Protein AF-A0AAI9ECZ7-F1 (afdb_monomer_lite)

Sequence (362 aa):
MRASHALGVLILTSAASAAQPQKLTEIFDVDMRPYPANGGSCNRPRDPNDANSPVLFDADVDWRNQDKILNKIWNQMNLMVFRTTQSITPDGYNDNFDQRKLMKSFWGISPDADAGNGDDHQPKQGINLEKLNEVRKRYQSALNIMWTPRQDEKFKLFCGSSHMEFQWGDEYAFDYDGNAMARGTPADPDPWTIREWEEAHGRDWDDHWYFYTSTGDGPGESGYLLLRKDDWPAIPQIIHGQLYHFPFPWDPATEQPSLCAGNNQAAAVLMTDEDLPDNAPGAGAILLDWHVILCTPQAFSPAQGREEIPDEAQPVGTHLDTLEVLALTFLHEMFHLQNYDDSADQRPFRPLKGDDDGKPVP

Structure (mmCIF, N/CA/C/O backbone):
data_AF-A0AAI9ECZ7-F1
#
_entry.id   AF-A0AAI9ECZ7-F1
#
loop_
_atom_site.group_PDB
_atom_site.id
_atom_site.type_symbol
_atom_site.label_atom_id
_atom_site.label_alt_id
_atom_site.label_comp_id
_atom_site.label_asym_id
_atom_site.label_entity_id
_atom_site.label_seq_id
_atom_site.pdbx_PDB_ins_code
_atom_site.Cartn_x
_atom_site.Cartn_y
_atom_site.Cartn_z
_atom_site.occupancy
_atom_site.B_iso_or_equiv
_atom_site.auth_seq_id
_atom_site.auth_comp_id
_atom_site.auth_asym_id
_atom_site.auth_atom_id
_atom_site.pdbx_PDB_model_num
ATOM 1 N N . MET A 1 1 ? 15.206 33.213 64.319 1.00 32.12 1 MET A N 1
ATOM 2 C CA . MET A 1 1 ? 16.118 32.467 63.428 1.00 32.12 1 MET A CA 1
ATOM 3 C C . MET A 1 1 ? 15.471 31.140 63.074 1.00 32.12 1 MET A C 1
ATOM 5 O O . MET A 1 1 ? 15.198 30.395 63.999 1.00 32.12 1 MET A O 1
ATOM 9 N N . ARG A 1 2 ? 15.315 30.890 61.762 1.00 29.72 2 ARG A N 1
ATOM 10 C CA . ARG A 1 2 ? 15.086 29.597 61.079 1.00 29.72 2 ARG A CA 1
ATOM 11 C C . ARG A 1 2 ? 13.773 28.859 61.373 1.00 29.72 2 ARG A C 1
ATOM 13 O O . ARG A 1 2 ? 13.378 28.737 62.516 1.00 29.72 2 ARG A O 1
ATOM 20 N N . ALA A 1 3 ? 13.110 28.218 60.425 1.00 26.59 3 ALA A N 1
ATOM 21 C CA . ALA A 1 3 ? 12.957 28.363 58.979 1.00 26.59 3 ALA A CA 1
ATOM 22 C C . ALA A 1 3 ? 11.820 27.392 58.621 1.00 26.59 3 ALA A C 1
ATOM 24 O O . ALA A 1 3 ? 11.756 26.280 59.144 1.00 26.59 3 ALA A O 1
ATOM 25 N N . SER A 1 4 ? 10.945 27.865 57.747 1.00 31.98 4 SER A N 1
ATOM 26 C CA . SER A 1 4 ? 9.898 27.184 56.994 1.00 31.98 4 SER A CA 1
ATOM 27 C C . SER A 1 4 ? 10.170 25.718 56.651 1.00 31.98 4 SER A C 1
ATOM 29 O O . SER A 1 4 ? 11.252 25.413 56.168 1.00 31.98 4 SER A O 1
ATOM 31 N N . HIS A 1 5 ? 9.151 24.863 56.761 1.00 29.09 5 HIS A N 1
ATOM 32 C CA . HIS A 1 5 ? 8.938 23.738 55.842 1.00 29.09 5 HIS A CA 1
ATOM 33 C C . HIS A 1 5 ? 7.454 23.727 55.457 1.00 29.09 5 HIS A C 1
ATOM 35 O O . HIS A 1 5 ? 6.606 23.190 56.164 1.00 29.09 5 HIS A O 1
ATOM 41 N N . ALA A 1 6 ? 7.153 24.407 54.351 1.00 32.88 6 ALA A N 1
ATOM 42 C CA . ALA A 1 6 ? 5.907 24.242 53.624 1.00 32.88 6 ALA A CA 1
ATOM 43 C C . ALA A 1 6 ? 6.002 22.910 52.871 1.00 32.88 6 ALA A C 1
ATOM 45 O O . ALA A 1 6 ? 6.889 22.732 52.036 1.00 32.88 6 ALA A O 1
ATOM 46 N N . LEU A 1 7 ? 5.114 21.973 53.195 1.00 31.64 7 LEU A N 1
ATOM 47 C CA . LEU A 1 7 ? 4.919 20.761 52.412 1.00 31.64 7 LEU A CA 1
ATOM 48 C C . LEU A 1 7 ? 4.183 21.175 51.130 1.00 31.64 7 LEU A C 1
ATOM 50 O O . LEU A 1 7 ? 2.963 21.325 51.112 1.00 31.64 7 LEU A O 1
ATOM 54 N N . GLY A 1 8 ? 4.948 21.455 50.078 1.00 27.94 8 GLY A N 1
ATOM 55 C CA . GLY A 1 8 ? 4.414 21.598 48.733 1.00 27.94 8 GLY A CA 1
ATOM 56 C C . GLY A 1 8 ? 3.934 20.235 48.256 1.00 27.94 8 GLY A C 1
ATOM 57 O O . GLY A 1 8 ? 4.741 19.340 48.016 1.00 27.94 8 GLY A O 1
ATOM 58 N N . VAL A 1 9 ? 2.618 20.074 48.139 1.00 31.61 9 VAL A N 1
ATOM 59 C CA . VAL A 1 9 ? 2.018 18.981 47.376 1.00 31.61 9 VAL A CA 1
ATOM 60 C C . VAL A 1 9 ? 2.359 19.247 45.913 1.00 31.61 9 VAL A C 1
ATOM 62 O O . VAL A 1 9 ? 1.724 20.061 45.247 1.00 31.61 9 VAL A O 1
ATOM 65 N N . LEU A 1 10 ? 3.423 18.604 45.437 1.00 27.91 10 LEU A N 1
ATOM 66 C CA . LEU A 1 10 ? 3.743 18.531 44.022 1.00 27.91 10 LEU A CA 1
ATOM 67 C C . LEU A 1 10 ? 2.717 17.579 43.395 1.00 27.91 10 LEU A C 1
ATOM 69 O O . LEU A 1 10 ? 2.898 16.363 43.396 1.00 27.91 10 LEU A O 1
ATOM 73 N N . ILE A 1 11 ? 1.601 18.129 42.916 1.00 32.50 11 ILE A N 1
ATOM 74 C CA . ILE A 1 11 ? 0.725 17.409 41.994 1.00 32.50 11 ILE A CA 1
ATOM 75 C C . ILE A 1 11 ? 1.510 17.314 40.687 1.00 32.50 11 ILE A C 1
ATOM 77 O O . ILE A 1 11 ? 1.488 18.221 39.859 1.00 32.50 11 ILE A O 1
ATOM 81 N N . LEU A 1 12 ? 2.263 16.227 40.530 1.00 30.19 12 LEU A N 1
ATOM 82 C CA . LEU A 1 12 ? 2.721 15.770 39.228 1.00 30.19 12 LEU A CA 1
ATOM 83 C C . LEU A 1 12 ? 1.473 15.325 38.466 1.00 30.19 12 LEU A C 1
ATOM 85 O O . LEU A 1 12 ? 1.093 14.159 38.487 1.00 30.19 12 LEU A O 1
ATOM 89 N N . THR A 1 13 ? 0.808 16.269 37.805 1.00 32.75 13 THR A N 1
ATOM 90 C CA . THR A 1 13 ? -0.037 15.941 36.663 1.00 32.75 13 THR A CA 1
ATOM 91 C C . THR A 1 13 ? 0.894 15.471 35.553 1.00 32.75 13 THR A C 1
ATOM 93 O O . THR A 1 13 ? 1.255 16.238 34.664 1.00 32.75 13 THR A O 1
ATOM 96 N N . SER A 1 14 ? 1.308 14.206 35.595 1.00 33.62 14 SER A N 1
ATOM 97 C CA . SER A 1 14 ? 1.701 13.499 34.384 1.00 33.62 14 SER A CA 1
ATOM 98 C C . SER A 1 14 ? 0.419 13.255 33.593 1.00 33.62 14 SER A C 1
ATOM 100 O O . SER A 1 14 ? -0.111 12.146 33.555 1.00 33.62 14 SER A O 1
ATOM 102 N N . ALA A 1 15 ? -0.122 14.321 32.999 1.00 35.50 15 ALA A N 1
ATOM 103 C CA . ALA A 1 15 ? -0.898 14.150 31.794 1.00 35.50 15 ALA A CA 1
ATOM 104 C C . ALA A 1 15 ? 0.102 13.561 30.803 1.00 35.50 15 ALA A C 1
ATOM 106 O O . ALA A 1 15 ? 0.954 14.273 30.275 1.00 35.50 15 ALA A O 1
ATOM 107 N N . ALA A 1 16 ? 0.067 12.242 30.630 1.00 37.03 16 ALA A N 1
ATOM 108 C CA . ALA A 1 16 ? 0.538 11.660 29.395 1.00 37.03 16 ALA A CA 1
ATOM 109 C C . ALA A 1 16 ? -0.283 12.374 28.322 1.00 37.03 16 ALA A C 1
ATOM 111 O O . ALA A 1 16 ? -1.475 12.104 28.173 1.00 37.03 16 ALA A O 1
ATOM 112 N N . SER A 1 17 ? 0.291 13.395 27.682 1.00 46.50 17 SER A N 1
ATOM 113 C CA . SER A 1 17 ? -0.330 13.960 26.500 1.00 46.50 17 SER A CA 1
ATOM 114 C C . SER A 1 17 ? -0.384 12.794 25.532 1.00 46.50 17 SER A C 1
ATOM 116 O O . SER A 1 17 ? 0.667 12.326 25.093 1.00 46.50 17 SER A O 1
ATOM 118 N N . ALA A 1 18 ? -1.580 12.261 25.287 1.00 55.81 18 ALA A N 1
ATOM 119 C CA . ALA A 1 18 ? -1.766 11.317 24.203 1.00 55.81 18 ALA A CA 1
ATOM 120 C C . ALA A 1 18 ? -1.113 11.960 22.974 1.00 55.81 18 ALA A C 1
ATOM 122 O O . ALA A 1 18 ? -1.407 13.124 22.672 1.00 55.81 18 ALA A O 1
ATOM 123 N N . ALA A 1 19 ? -0.136 11.272 22.377 1.00 66.69 19 ALA A N 1
ATOM 124 C CA . ALA A 1 19 ? 0.519 11.781 21.184 1.00 66.69 19 ALA A CA 1
ATOM 125 C C . ALA A 1 19 ? -0.575 12.105 20.155 1.00 66.69 19 ALA A C 1
ATOM 127 O O . ALA A 1 19 ? -1.603 11.436 20.096 1.00 66.69 19 ALA A O 1
ATOM 128 N N . GLN A 1 20 ? -0.434 13.211 19.437 1.00 79.56 20 GLN A N 1
ATOM 129 C CA . GLN A 1 20 ? -1.427 13.591 18.435 1.00 79.56 20 GLN A CA 1
ATOM 130 C C . GLN A 1 20 ? -1.113 12.863 17.124 1.00 79.56 20 GLN A C 1
ATOM 132 O O . GLN A 1 20 ? 0.065 12.575 16.876 1.00 79.56 20 GLN A O 1
ATOM 137 N N . PRO A 1 21 ? -2.121 12.582 16.276 1.00 84.12 21 PRO A N 1
ATOM 138 C CA . PRO A 1 21 ? -1.842 12.124 14.922 1.00 84.12 21 PRO A CA 1
ATOM 139 C C . PRO A 1 21 ? -0.932 13.107 14.204 1.00 84.12 21 PRO A C 1
ATOM 141 O O . PRO A 1 21 ? -1.027 14.322 14.387 1.00 84.12 21 PRO A O 1
ATOM 144 N N . GLN A 1 22 ? -0.030 12.542 13.420 1.00 88.12 22 GLN A N 1
ATOM 145 C CA . GLN A 1 22 ? 0.903 13.281 12.593 1.00 88.12 22 GLN A CA 1
ATOM 146 C C . GLN A 1 22 ? 0.271 13.552 11.222 1.00 88.12 22 GLN A C 1
ATOM 148 O O . GLN A 1 22 ? -0.736 12.937 10.842 1.00 88.12 22 GLN A O 1
ATOM 153 N N . LYS A 1 23 ? 0.847 14.482 10.462 1.00 88.44 23 LYS A N 1
ATOM 154 C CA . LYS A 1 23 ? 0.510 14.660 9.046 1.00 88.44 23 LYS A CA 1
ATOM 155 C C . LYS A 1 23 ? 0.820 13.375 8.278 1.00 88.44 23 LYS A C 1
ATOM 157 O O . LYS A 1 23 ? 1.741 12.639 8.624 1.00 88.44 23 LYS A O 1
ATOM 162 N N . LEU A 1 24 ? 0.104 13.135 7.181 1.00 87.31 24 LEU A N 1
ATOM 163 C CA . LEU A 1 24 ? 0.349 11.958 6.343 1.00 87.31 24 LEU A CA 1
ATOM 164 C C . LEU A 1 24 ? 1.806 11.909 5.850 1.00 87.31 24 LEU A C 1
ATOM 166 O O . LEU A 1 24 ? 2.419 10.855 5.912 1.00 87.31 24 LEU A O 1
ATOM 170 N N . THR A 1 25 ? 2.390 13.055 5.482 1.00 87.75 25 THR A N 1
ATOM 171 C CA . THR A 1 25 ? 3.798 13.188 5.056 1.00 87.75 25 THR A CA 1
ATOM 172 C C . THR A 1 25 ? 4.829 12.981 6.170 1.00 87.75 25 THR A C 1
ATOM 174 O O . THR A 1 25 ? 6.019 12.830 5.896 1.00 87.75 25 THR A O 1
ATOM 177 N N . GLU A 1 26 ? 4.423 12.990 7.440 1.00 87.38 26 GLU A N 1
ATOM 178 C CA . GLU A 1 26 ? 5.305 12.692 8.577 1.00 87.38 26 GLU A CA 1
ATOM 179 C C . GLU A 1 26 ? 5.397 11.178 8.838 1.00 87.38 26 GLU A C 1
ATOM 181 O O . GLU A 1 26 ? 6.378 10.723 9.425 1.00 87.38 26 GLU A O 1
ATOM 186 N N . ILE A 1 27 ? 4.410 10.407 8.365 1.00 87.06 27 ILE A N 1
ATOM 187 C CA . ILE A 1 27 ? 4.315 8.947 8.534 1.00 87.06 27 ILE A CA 1
ATOM 188 C C . ILE A 1 27 ? 4.667 8.199 7.246 1.00 87.06 27 ILE A C 1
ATOM 190 O O . ILE A 1 27 ? 5.395 7.206 7.283 1.00 87.06 27 ILE A O 1
ATOM 194 N N . PHE A 1 28 ? 4.153 8.686 6.120 1.00 86.50 28 PHE A N 1
ATOM 195 C CA . PHE A 1 28 ? 4.327 8.118 4.793 1.00 86.50 28 PHE A CA 1
ATOM 196 C C . PHE A 1 28 ? 5.194 9.021 3.929 1.00 86.50 28 PHE A C 1
ATOM 198 O O . PHE A 1 28 ? 5.175 10.248 4.057 1.00 86.50 28 PHE A O 1
ATOM 205 N N . ASP A 1 29 ? 5.907 8.397 3.008 1.00 83.69 29 ASP A N 1
ATOM 206 C CA . ASP A 1 29 ? 6.409 9.066 1.824 1.00 83.69 29 ASP A CA 1
ATOM 207 C C . ASP A 1 29 ? 5.321 9.008 0.745 1.00 83.69 29 ASP A C 1
ATOM 209 O O . ASP A 1 29 ? 5.015 7.948 0.196 1.00 83.69 29 ASP A O 1
ATOM 213 N N . VAL A 1 30 ? 4.634 10.132 0.556 1.00 85.75 30 VAL A N 1
ATOM 214 C CA . VAL A 1 30 ? 3.441 10.230 -0.291 1.00 85.75 30 VAL A CA 1
ATOM 215 C C . VAL A 1 30 ? 3.868 10.663 -1.685 1.00 85.75 30 VAL A C 1
ATOM 217 O O . VAL A 1 30 ? 4.515 11.699 -1.825 1.00 85.75 30 VAL A O 1
ATOM 220 N N . ASP A 1 31 ? 3.454 9.934 -2.722 1.00 80.94 31 ASP A N 1
ATOM 221 C CA . ASP A 1 31 ? 3.797 10.306 -4.095 1.00 80.94 31 ASP A CA 1
ATOM 222 C C . ASP A 1 31 ? 3.107 11.614 -4.506 1.00 80.94 31 ASP A C 1
ATOM 224 O O . ASP A 1 31 ? 1.905 11.658 -4.783 1.00 80.94 31 ASP A O 1
ATOM 228 N N . MET A 1 32 ? 3.889 12.692 -4.553 1.00 79.19 32 MET A N 1
ATOM 229 C CA . MET A 1 32 ? 3.440 14.034 -4.930 1.00 79.19 32 MET A CA 1
ATOM 230 C C . MET A 1 32 ? 3.830 14.438 -6.346 1.00 79.19 32 MET A C 1
ATOM 232 O O . MET A 1 32 ? 3.550 15.573 -6.753 1.00 79.19 32 MET A O 1
ATOM 236 N N . ARG A 1 33 ? 4.481 13.546 -7.100 1.00 73.50 33 ARG A N 1
ATOM 237 C CA . ARG A 1 33 ? 5.061 13.893 -8.400 1.00 73.50 33 ARG A CA 1
ATOM 238 C C . ARG A 1 33 ? 3.981 14.396 -9.362 1.00 73.50 33 ARG A C 1
ATOM 240 O O . ARG A 1 33 ? 2.824 13.975 -9.259 1.00 73.50 33 ARG A O 1
ATOM 247 N N . PRO A 1 34 ? 4.303 15.328 -10.277 1.00 63.19 34 PRO A N 1
ATOM 248 C CA . PRO A 1 34 ? 3.329 15.848 -11.227 1.00 63.19 34 PRO A CA 1
ATOM 249 C C . PRO A 1 34 ? 2.708 14.703 -12.016 1.00 63.19 34 PRO A C 1
ATOM 251 O O . PRO A 1 34 ? 3.433 13.849 -12.507 1.00 63.19 34 PRO A O 1
ATOM 254 N N . TYR A 1 35 ? 1.385 14.701 -12.150 1.00 58.62 35 TYR A N 1
ATOM 255 C CA . TYR A 1 35 ? 0.657 13.724 -12.955 1.00 58.62 35 TYR A CA 1
ATOM 256 C C . TYR A 1 35 ? 1.090 13.847 -14.428 1.00 58.62 35 TYR A C 1
ATOM 258 O O . TYR A 1 35 ? 0.706 14.833 -15.068 1.00 58.62 35 TYR A O 1
ATOM 266 N N . PRO A 1 36 ? 1.834 12.894 -15.031 1.00 50.19 36 PRO A N 1
ATOM 267 C CA . PRO A 1 36 ? 1.665 12.689 -16.457 1.00 50.19 36 PRO A CA 1
ATOM 268 C C . PRO A 1 36 ? 0.302 12.007 -16.637 1.00 50.19 36 PRO A C 1
ATOM 270 O O . PRO A 1 36 ? -0.240 11.432 -15.694 1.00 50.19 36 PRO A O 1
ATOM 273 N N . ALA A 1 37 ? -0.260 12.037 -17.843 1.00 42.59 37 ALA A N 1
ATOM 274 C CA . ALA A 1 37 ? -1.596 11.516 -18.159 1.00 42.59 37 ALA A CA 1
ATOM 275 C C . ALA A 1 37 ? -1.885 10.052 -17.717 1.00 42.59 37 ALA A C 1
ATOM 277 O O . ALA A 1 37 ? -3.024 9.612 -17.823 1.00 42.59 37 ALA A O 1
ATOM 278 N N . ASN A 1 38 ? -0.888 9.334 -17.180 1.00 44.88 38 ASN A N 1
ATOM 279 C CA . ASN A 1 38 ? -0.862 7.901 -16.907 1.00 44.88 38 ASN A CA 1
ATOM 280 C C . ASN A 1 38 ? -0.425 7.508 -15.464 1.00 44.88 38 ASN A C 1
ATOM 282 O O . ASN A 1 38 ? 0.110 6.426 -15.260 1.00 44.88 38 ASN A O 1
ATOM 286 N N . GLY A 1 39 ? -0.732 8.330 -14.445 1.00 56.19 39 GLY A N 1
ATOM 287 C CA . GLY A 1 39 ? -1.079 7.832 -13.091 1.00 56.19 39 GLY A CA 1
ATOM 288 C C . GLY A 1 39 ? 0.035 7.613 -12.050 1.00 56.19 39 GLY A C 1
ATOM 289 O O . GLY A 1 39 ? 1.205 7.498 -12.394 1.00 56.19 39 GLY A O 1
ATOM 290 N N . GLY A 1 40 ? -0.362 7.523 -10.766 1.00 65.06 40 GLY A N 1
ATOM 291 C CA . GLY A 1 40 ? 0.476 7.165 -9.599 1.00 65.06 40 GLY A CA 1
ATOM 292 C C . GLY A 1 40 ? 0.438 8.186 -8.451 1.00 65.06 40 GLY A C 1
ATOM 293 O O . GLY A 1 40 ? 0.437 7.821 -7.279 1.00 65.06 40 GLY A O 1
ATOM 294 N N . SER A 1 41 ? 0.301 9.467 -8.796 1.00 77.75 41 SER A N 1
ATOM 295 C CA . SER A 1 41 ? 0.424 10.586 -7.855 1.00 77.75 41 SER A CA 1
ATOM 296 C C . SER A 1 41 ? -0.829 10.849 -7.020 1.00 77.75 41 SER A C 1
ATOM 298 O O . SER A 1 41 ? -1.948 10.916 -7.539 1.00 77.75 41 SER A O 1
ATOM 300 N N . CYS A 1 42 ? -0.640 11.098 -5.727 1.00 82.31 42 CYS A N 1
ATOM 301 C CA . CYS A 1 42 ? -1.670 11.575 -4.809 1.00 82.31 42 CYS A CA 1
ATOM 302 C C . CYS A 1 42 ? -1.911 13.092 -4.904 1.00 82.31 42 CYS A C 1
ATOM 304 O O . CYS A 1 42 ? -2.879 13.598 -4.340 1.00 82.31 42 CYS A O 1
ATOM 306 N N . ASN A 1 43 ? -1.110 13.821 -5.684 1.00 79.56 43 ASN A N 1
ATOM 307 C CA . ASN A 1 43 ? -1.341 15.237 -5.984 1.00 79.56 43 ASN A CA 1
ATOM 308 C C . ASN A 1 43 ? -2.210 15.461 -7.239 1.00 79.56 43 ASN A C 1
ATOM 310 O O . ASN A 1 43 ? -2.387 16.586 -7.706 1.00 79.56 43 ASN A O 1
ATOM 314 N N . ARG A 1 44 ? -2.746 14.396 -7.844 1.00 75.44 44 ARG A N 1
ATOM 315 C CA . ARG A 1 44 ? -3.591 14.508 -9.042 1.00 75.44 44 ARG A CA 1
ATOM 316 C C . ARG A 1 44 ? -5.012 14.997 -8.707 1.00 75.44 44 ARG A C 1
ATOM 318 O O . ARG A 1 44 ? -5.478 14.770 -7.585 1.00 75.44 44 ARG A O 1
ATOM 325 N N . PRO A 1 45 ? -5.735 15.610 -9.666 1.00 71.81 45 PRO A N 1
ATOM 326 C CA . PRO A 1 45 ? -7.153 15.931 -9.508 1.00 71.81 45 PRO A CA 1
ATOM 327 C C . PRO A 1 45 ? -7.997 14.678 -9.241 1.00 71.81 45 PRO A C 1
ATOM 329 O O . PRO A 1 45 ? -7.740 13.613 -9.806 1.00 71.81 45 PRO A O 1
ATOM 332 N N . ARG A 1 46 ? -9.029 14.806 -8.401 1.00 69.12 46 ARG A N 1
ATOM 333 C CA . ARG A 1 46 ? -10.013 13.740 -8.153 1.00 69.12 46 ARG A CA 1
ATOM 334 C C . ARG A 1 46 ? -10.715 13.287 -9.438 1.00 69.12 46 ARG A C 1
ATOM 336 O O . ARG A 1 46 ? -10.801 12.084 -9.676 1.00 69.12 46 ARG A O 1
ATOM 343 N N . ASP A 1 47 ? -11.197 14.232 -10.242 1.00 68.19 47 ASP A N 1
ATOM 344 C CA . ASP A 1 47 ? -11.681 14.008 -11.603 1.00 68.19 47 ASP A CA 1
ATOM 345 C C . ASP A 1 47 ? -10.647 14.551 -12.602 1.00 68.19 47 ASP A C 1
ATOM 347 O O . ASP A 1 47 ? -10.459 15.767 -12.685 1.00 68.19 47 ASP A O 1
ATOM 351 N N . PRO A 1 48 ? -9.968 13.683 -13.372 1.00 64.44 48 PRO A N 1
ATOM 352 C CA . PRO A 1 48 ? -8.980 14.119 -14.353 1.00 64.44 48 PRO A CA 1
ATOM 353 C C . PRO A 1 48 ? -9.589 14.902 -15.530 1.00 64.44 48 PRO A C 1
ATOM 355 O O . PRO A 1 48 ? -8.847 15.548 -16.266 1.00 64.44 48 PRO A O 1
ATOM 358 N N . ASN A 1 49 ? -10.914 14.864 -15.724 1.00 65.75 49 ASN A N 1
ATOM 359 C CA . ASN A 1 49 ? -11.600 15.579 -16.804 1.00 65.75 49 ASN A CA 1
ATOM 360 C C . ASN A 1 49 ? -12.125 16.965 -16.389 1.00 65.75 49 ASN A C 1
ATOM 362 O O . ASN A 1 49 ? -12.588 17.715 -17.251 1.00 65.75 49 ASN A O 1
ATOM 366 N N . ASP A 1 50 ? -12.055 17.323 -15.104 1.00 64.44 50 ASP A N 1
ATOM 367 C CA . ASP A 1 50 ? -12.470 18.631 -14.592 1.00 64.44 50 ASP A CA 1
ATOM 368 C C . ASP A 1 50 ? -11.254 19.433 -14.117 1.00 64.44 50 ASP A C 1
ATOM 370 O O . ASP A 1 50 ? -10.617 19.122 -13.112 1.00 64.44 50 ASP A O 1
ATOM 374 N N . ALA A 1 51 ? -10.960 20.524 -14.827 1.00 69.94 51 ALA A N 1
ATOM 375 C CA . ALA A 1 51 ? -9.849 21.420 -14.516 1.00 69.94 51 ALA A CA 1
ATOM 376 C C . ALA A 1 51 ? -9.974 22.119 -13.148 1.00 69.94 51 ALA A C 1
ATOM 378 O O . ALA A 1 51 ? -8.979 22.632 -12.640 1.00 69.94 51 ALA A O 1
ATOM 379 N N . ASN A 1 52 ? -11.172 22.157 -12.556 1.00 73.81 52 ASN A N 1
ATOM 380 C CA . ASN A 1 52 ? -11.403 22.704 -11.219 1.00 73.81 52 ASN A CA 1
ATOM 381 C C . ASN A 1 52 ? -11.507 21.618 -10.143 1.00 73.81 52 ASN A C 1
ATOM 383 O O . ASN A 1 52 ? -11.723 21.947 -8.973 1.00 73.81 52 ASN A O 1
ATOM 387 N N . SER A 1 53 ? -11.370 20.339 -10.508 1.00 67.56 53 SER A N 1
ATOM 388 C CA . SER A 1 53 ? -11.441 19.259 -9.538 1.00 67.56 53 SER A CA 1
ATOM 389 C C . SER A 1 53 ? -10.337 19.429 -8.487 1.00 67.56 53 SER A C 1
ATOM 391 O O . SER A 1 53 ? -9.162 19.560 -8.845 1.00 67.56 53 SER A O 1
ATOM 393 N N . PRO A 1 54 ? -10.662 19.358 -7.183 1.00 72.12 54 PRO A N 1
ATOM 394 C CA . PRO A 1 54 ? -9.646 19.394 -6.143 1.00 72.12 54 PRO A CA 1
ATOM 395 C C . PRO A 1 54 ? -8.692 18.202 -6.283 1.00 72.12 54 PRO A C 1
ATOM 397 O O . PRO A 1 54 ? -9.095 17.110 -6.697 1.00 72.12 54 PRO A O 1
ATOM 400 N N . VAL A 1 55 ? -7.427 18.418 -5.920 1.00 78.88 55 VAL A N 1
ATOM 401 C CA . VAL A 1 55 ? -6.427 17.349 -5.785 1.00 78.88 55 VAL A CA 1
ATOM 402 C C . VAL A 1 55 ? -6.771 16.405 -4.633 1.00 78.88 55 VAL A C 1
ATOM 404 O O . VAL A 1 55 ? -7.521 16.776 -3.723 1.00 78.88 55 VAL A O 1
ATOM 407 N N . LEU A 1 56 ? -6.232 15.185 -4.663 1.00 80.75 56 LEU A N 1
ATOM 408 C CA . LEU A 1 56 ? -6.533 14.187 -3.633 1.00 80.75 56 LEU A CA 1
ATOM 409 C C . LEU A 1 56 ? -5.875 14.503 -2.281 1.00 80.75 56 LEU A C 1
ATOM 411 O O . LEU A 1 56 ? -6.477 14.218 -1.244 1.00 80.75 56 LEU A O 1
ATOM 415 N N . PHE A 1 57 ? -4.683 15.103 -2.283 1.00 86.25 57 PHE A N 1
ATOM 416 C CA . PHE A 1 57 ? -3.886 15.379 -1.087 1.00 86.25 57 PHE A CA 1
ATOM 417 C C . PHE A 1 57 ? -3.189 16.745 -1.147 1.00 86.25 57 PHE A C 1
ATOM 419 O O . PHE A 1 57 ? -2.869 17.242 -2.224 1.00 86.25 57 PHE A O 1
ATOM 426 N N . ASP A 1 58 ? -2.952 17.338 0.023 1.00 87.31 58 ASP A N 1
ATOM 427 C CA . ASP A 1 58 ? -2.174 18.565 0.208 1.00 87.31 58 ASP A CA 1
ATOM 428 C C . ASP A 1 58 ? -1.154 18.342 1.338 1.00 87.31 58 ASP A C 1
ATOM 430 O O . ASP A 1 58 ? -1.519 17.993 2.466 1.00 87.31 58 ASP A O 1
ATOM 434 N N . ALA A 1 59 ? 0.132 18.488 1.003 1.00 86.19 59 ALA A N 1
ATOM 435 C CA . ALA A 1 59 ? 1.253 18.194 1.895 1.00 86.19 59 ALA A CA 1
ATOM 436 C C . ALA A 1 59 ? 1.539 19.317 2.904 1.00 86.19 59 ALA A C 1
ATOM 438 O O . ALA A 1 59 ? 2.134 19.066 3.958 1.00 86.19 59 ALA A O 1
ATOM 439 N N . ASP A 1 60 ? 1.120 20.547 2.604 1.00 86.44 60 ASP A N 1
ATOM 440 C CA . ASP A 1 60 ? 1.466 21.721 3.406 1.00 86.44 60 ASP A CA 1
ATOM 441 C C . ASP A 1 60 ? 0.501 21.912 4.581 1.00 86.44 60 ASP A C 1
ATOM 443 O O . ASP A 1 60 ? 0.844 22.505 5.613 1.00 86.44 60 ASP A O 1
ATOM 447 N N . VAL A 1 61 ? -0.703 21.352 4.475 1.00 85.56 61 VAL A N 1
ATOM 448 C CA . VAL A 1 61 ? -1.742 21.485 5.495 1.00 85.56 61 VAL A CA 1
ATOM 449 C C . VAL A 1 61 ? -1.557 20.518 6.671 1.00 85.56 61 VAL A C 1
ATOM 451 O O . VAL A 1 61 ? -0.824 19.532 6.620 1.00 85.56 61 VAL A O 1
ATOM 454 N N . ASP A 1 62 ? -2.181 20.856 7.798 1.00 84.31 62 ASP A N 1
ATOM 455 C CA . ASP A 1 62 ? -2.221 20.013 8.997 1.00 84.31 62 ASP A CA 1
ATOM 456 C C . ASP A 1 62 ? -3.199 18.837 8.825 1.00 84.31 62 ASP A C 1
ATOM 458 O O . ASP A 1 62 ? -4.148 18.937 8.050 1.00 84.31 62 ASP A O 1
ATOM 462 N N . TRP A 1 63 ? -3.033 17.752 9.590 1.00 81.31 63 TRP A N 1
ATOM 463 C CA . TRP A 1 63 ? -3.923 16.578 9.550 1.00 81.31 63 TRP A CA 1
ATOM 464 C C . TRP A 1 63 ? -5.385 16.920 9.878 1.00 81.31 63 TRP A C 1
ATOM 466 O O . TRP A 1 63 ? -6.295 16.190 9.500 1.00 81.31 63 TRP A O 1
ATOM 476 N N . ARG A 1 64 ? -5.624 18.039 10.575 1.00 81.19 64 ARG A N 1
ATOM 477 C CA . ARG A 1 64 ? -6.967 18.561 10.878 1.00 81.19 64 ARG A CA 1
ATOM 478 C C . ARG A 1 64 ? -7.651 19.218 9.684 1.00 81.19 64 ARG A C 1
ATOM 480 O O . ARG A 1 64 ? -8.863 19.416 9.744 1.00 81.19 64 ARG A O 1
ATOM 487 N N . ASN A 1 65 ? -6.903 19.607 8.652 1.00 80.75 65 ASN A N 1
ATOM 488 C CA . ASN A 1 65 ? -7.490 20.144 7.434 1.00 80.75 65 ASN A CA 1
ATOM 489 C C . ASN A 1 65 ? -8.143 18.989 6.661 1.00 80.75 65 ASN A C 1
ATOM 491 O O . ASN A 1 65 ? -7.491 18.001 6.339 1.00 80.75 65 ASN A O 1
ATOM 495 N N . GLN A 1 66 ? -9.438 19.120 6.387 1.00 76.56 66 GLN A N 1
ATOM 496 C CA . GLN A 1 66 ? -10.247 18.093 5.727 1.00 76.56 66 GLN A CA 1
ATOM 497 C C . GLN A 1 66 ? -10.706 18.533 4.328 1.00 76.56 66 GLN A C 1
ATOM 499 O O . GLN A 1 66 ? -11.595 17.912 3.752 1.00 76.56 66 GLN A O 1
ATOM 504 N N . ASP A 1 67 ? -10.095 19.583 3.768 1.00 79.94 67 ASP A N 1
ATOM 505 C CA . ASP A 1 67 ? -10.465 20.145 2.464 1.00 79.94 67 ASP A CA 1
ATOM 506 C C . ASP A 1 67 ? -10.102 19.193 1.311 1.00 79.94 67 ASP A C 1
ATOM 508 O O . ASP A 1 67 ? -10.674 19.271 0.222 1.00 79.94 67 ASP A O 1
ATOM 512 N N . LYS A 1 68 ? -9.130 18.298 1.535 1.00 81.62 68 LYS A N 1
ATOM 513 C CA . LYS A 1 68 ? -8.702 17.264 0.583 1.00 81.62 68 LYS A CA 1
ATOM 514 C C . LYS A 1 68 ? -9.131 15.884 1.055 1.00 81.62 68 LYS A C 1
ATOM 516 O O . LYS A 1 68 ? -9.093 15.586 2.249 1.00 81.62 68 LYS A O 1
ATOM 521 N N . ILE A 1 69 ? -9.491 15.019 0.108 1.00 78.19 69 ILE A N 1
ATOM 522 C CA . ILE A 1 69 ? -10.091 13.715 0.416 1.00 78.19 69 ILE A CA 1
ATOM 523 C C . ILE A 1 69 ? -9.144 12.803 1.205 1.00 78.19 69 ILE A C 1
ATOM 525 O O . ILE A 1 69 ? -9.585 12.184 2.169 1.00 78.19 69 ILE A O 1
ATOM 529 N N . LEU A 1 70 ? -7.847 12.763 0.881 1.00 82.38 70 LEU A N 1
ATOM 530 C CA . LEU A 1 70 ? -6.890 11.929 1.613 1.00 82.38 70 LEU A CA 1
ATOM 531 C C . LEU A 1 70 ? -6.598 12.463 3.016 1.00 82.38 70 LEU A C 1
ATOM 533 O O . LEU A 1 70 ? -6.557 11.677 3.960 1.00 82.38 70 LEU A O 1
ATOM 537 N N . ASN A 1 71 ? -6.476 13.782 3.190 1.00 84.50 71 ASN A N 1
ATOM 538 C CA . ASN A 1 71 ? -6.344 14.382 4.522 1.00 84.50 71 ASN A CA 1
ATOM 539 C C . ASN A 1 71 ? -7.599 14.106 5.378 1.00 84.50 71 ASN A C 1
ATOM 541 O O . ASN A 1 71 ? -7.490 13.748 6.552 1.00 84.50 71 ASN A O 1
ATOM 545 N N . LYS A 1 72 ? -8.794 14.181 4.772 1.00 81.75 72 LYS A N 1
ATOM 546 C CA . LYS A 1 72 ? -10.072 13.852 5.419 1.00 81.75 72 LYS A CA 1
ATOM 547 C C . LYS A 1 72 ? -10.149 12.382 5.838 1.00 81.75 72 LYS A C 1
ATOM 549 O O . LYS A 1 72 ? -10.470 12.109 6.996 1.00 81.75 72 LYS A O 1
ATOM 554 N N . ILE 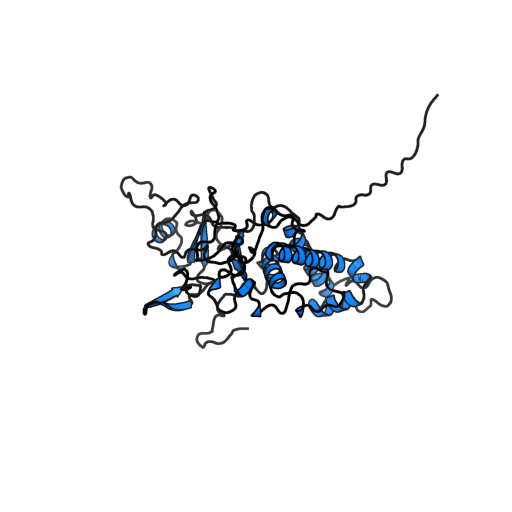A 1 73 ? -9.797 11.453 4.945 1.00 81.69 73 ILE A N 1
ATOM 555 C CA . ILE A 1 73 ? -9.733 10.013 5.242 1.00 81.69 73 ILE A CA 1
ATOM 556 C C . ILE A 1 73 ? -8.752 9.744 6.390 1.00 81.69 73 ILE A C 1
ATOM 558 O O . ILE A 1 73 ? -9.118 9.084 7.361 1.00 81.69 73 ILE A O 1
ATOM 562 N N . TRP A 1 74 ? -7.538 10.299 6.326 1.00 86.69 74 TRP A N 1
ATOM 563 C CA . TRP A 1 74 ? -6.518 10.127 7.363 1.00 86.69 74 TRP A CA 1
ATOM 564 C C . TRP A 1 74 ? -7.015 10.565 8.747 1.00 86.69 74 TRP A C 1
ATOM 566 O O . TRP A 1 74 ? -6.908 9.827 9.730 1.00 86.69 74 TRP A O 1
ATOM 576 N N . ASN A 1 75 ? -7.648 11.738 8.821 1.00 83.19 75 ASN A N 1
ATOM 577 C CA . ASN A 1 75 ? -8.245 12.236 10.055 1.00 83.19 75 ASN A CA 1
ATOM 578 C C . ASN A 1 75 ? -9.345 11.304 10.594 1.00 83.19 75 ASN A C 1
ATOM 580 O O . ASN A 1 75 ? -9.390 11.018 11.794 1.00 83.19 75 ASN A O 1
ATOM 584 N N . GLN A 1 76 ? -10.225 10.806 9.722 1.00 79.56 76 GLN A N 1
ATOM 585 C CA . GLN A 1 76 ? -11.281 9.875 10.121 1.00 79.56 76 GLN A CA 1
ATOM 586 C C . GLN A 1 76 ? -10.724 8.552 10.634 1.00 79.56 76 GLN A C 1
ATOM 588 O O . GLN A 1 76 ? -11.164 8.080 11.682 1.00 79.56 76 GLN A O 1
ATOM 593 N N . MET A 1 77 ? -9.735 7.983 9.944 1.00 84.50 77 MET A N 1
ATOM 594 C CA . MET A 1 77 ? -9.041 6.774 10.382 1.00 84.50 77 MET A CA 1
ATOM 595 C C . MET A 1 77 ? -8.473 6.950 11.784 1.00 84.50 77 MET A C 1
ATOM 597 O O . MET A 1 77 ? -8.742 6.128 12.660 1.00 84.50 77 MET A O 1
ATOM 601 N N . ASN A 1 78 ? -7.780 8.061 12.034 1.00 85.69 78 ASN A N 1
ATOM 602 C CA . ASN A 1 78 ? -7.285 8.374 13.365 1.00 85.69 78 ASN A CA 1
ATOM 603 C C . ASN A 1 78 ? -8.409 8.454 14.406 1.00 85.69 78 ASN A C 1
ATOM 605 O O . ASN A 1 78 ? -8.294 7.856 15.473 1.00 85.69 78 ASN A O 1
ATOM 609 N N . LEU A 1 79 ? -9.515 9.144 14.112 1.00 82.50 79 LEU A N 1
ATOM 610 C CA . LEU A 1 79 ? -10.639 9.235 15.047 1.00 82.50 79 LEU A CA 1
ATOM 611 C C . LEU A 1 79 ? -11.264 7.864 15.338 1.00 82.50 79 LEU A C 1
ATOM 613 O O . LEU A 1 79 ? -11.598 7.589 16.492 1.00 82.50 79 LEU A O 1
ATOM 617 N N . MET A 1 80 ? -11.406 7.005 14.326 1.00 81.69 80 MET A N 1
ATOM 618 C CA . MET A 1 80 ? -11.931 5.646 14.482 1.00 81.69 80 MET A CA 1
ATOM 619 C C . MET A 1 80 ? -11.006 4.780 15.339 1.00 81.69 80 MET A C 1
ATOM 621 O O . MET A 1 80 ? -11.468 4.170 16.307 1.00 81.69 80 MET A O 1
ATOM 625 N N . VAL A 1 81 ? -9.707 4.754 15.024 1.00 85.75 81 VAL A N 1
ATOM 626 C CA . VAL A 1 81 ? -8.713 3.967 15.769 1.00 85.75 81 VAL A CA 1
ATOM 627 C C . VAL A 1 81 ? -8.607 4.483 17.197 1.00 85.75 81 VAL A C 1
ATOM 629 O O . VAL A 1 81 ? -8.771 3.702 18.127 1.00 85.75 81 VAL A O 1
ATOM 632 N N . PHE A 1 82 ? -8.451 5.793 17.395 1.00 86.31 82 PHE A N 1
ATOM 633 C CA . PHE A 1 82 ? -8.357 6.398 18.723 1.00 86.31 82 PHE A CA 1
ATOM 634 C C . PHE A 1 82 ? -9.581 6.093 19.593 1.00 86.31 82 PHE A C 1
ATOM 636 O O . PHE A 1 82 ? -9.431 5.646 20.732 1.00 86.31 82 PHE A O 1
ATOM 643 N N . ARG A 1 83 ? -10.799 6.296 19.067 1.00 84.06 83 ARG A N 1
ATOM 644 C CA . ARG A 1 83 ? -12.035 5.998 19.810 1.00 84.06 83 ARG A CA 1
ATOM 645 C C . ARG A 1 83 ? -12.149 4.516 20.129 1.00 84.06 83 ARG A C 1
ATOM 647 O O . ARG A 1 83 ? -12.525 4.178 21.247 1.00 84.06 83 ARG A O 1
ATOM 654 N N . THR A 1 84 ? -11.786 3.646 19.188 1.00 84.75 84 THR A N 1
ATOM 655 C CA . THR A 1 84 ? -11.793 2.201 19.431 1.00 84.75 84 THR A CA 1
ATOM 656 C C . THR A 1 84 ? -10.807 1.841 20.535 1.00 84.75 84 THR A C 1
ATOM 658 O O . THR A 1 84 ? -11.200 1.152 21.470 1.00 84.75 84 THR A O 1
ATOM 661 N N . THR A 1 85 ? -9.582 2.375 20.508 1.00 87.25 85 THR A N 1
ATOM 662 C CA . THR A 1 85 ? -8.570 2.154 21.550 1.00 87.25 85 THR A CA 1
ATOM 663 C C . THR A 1 85 ? -9.055 2.613 22.926 1.00 87.25 85 THR A C 1
ATOM 665 O O . THR A 1 85 ? -8.903 1.869 23.890 1.00 87.25 85 THR A O 1
ATOM 668 N N . GLN A 1 86 ? -9.691 3.788 23.023 1.00 85.19 86 GLN A N 1
ATOM 669 C CA . GLN A 1 86 ? -10.301 4.285 24.268 1.00 85.19 86 GLN A CA 1
ATOM 670 C C . GLN A 1 86 ? -11.408 3.352 24.768 1.00 85.19 86 GLN A C 1
ATOM 672 O O . GLN A 1 86 ? -11.439 2.990 25.944 1.00 85.19 86 GLN A O 1
ATOM 677 N N . SER A 1 87 ? -12.283 2.918 23.862 1.00 82.94 87 SER A N 1
ATOM 678 C CA . SER A 1 87 ? -13.355 1.980 24.162 1.00 82.94 87 SER A CA 1
ATOM 679 C C . SER A 1 87 ? -12.800 0.663 24.699 1.00 82.94 87 SER A C 1
ATOM 681 O O . SER A 1 87 ? -13.166 0.234 25.788 1.00 82.94 87 SER A O 1
ATOM 683 N N . ILE A 1 88 ? -11.871 0.019 24.002 1.00 84.69 88 ILE A N 1
ATOM 684 C CA . ILE A 1 88 ? -11.400 -1.316 24.387 1.00 84.69 88 ILE A CA 1
ATOM 685 C C . ILE A 1 88 ? -10.488 -1.327 25.621 1.00 84.69 88 ILE A C 1
ATOM 687 O O . ILE A 1 88 ? -10.071 -2.411 26.027 1.00 84.69 88 ILE A O 1
ATOM 691 N N . THR A 1 89 ? -10.181 -0.184 26.246 1.00 86.75 89 THR A N 1
ATOM 692 C CA . THR A 1 89 ? -9.478 -0.134 27.543 1.00 86.75 89 THR A CA 1
ATOM 693 C C . THR A 1 89 ? -10.230 -0.901 28.640 1.00 86.75 89 THR A C 1
ATOM 695 O O . THR A 1 89 ? -11.407 -1.232 28.475 1.00 86.75 89 THR A O 1
ATOM 698 N N . PRO A 1 90 ? -9.568 -1.223 29.766 1.00 84.62 90 PRO A N 1
ATOM 699 C CA . PRO A 1 90 ? -10.243 -1.814 30.910 1.00 84.62 90 PRO A CA 1
ATOM 700 C C . PRO A 1 90 ? -11.504 -1.060 31.356 1.00 84.62 90 PRO A C 1
ATOM 702 O O . PRO A 1 90 ? -12.579 -1.656 31.438 1.00 84.62 90 PRO A O 1
ATOM 705 N N . ASP A 1 91 ? -11.376 0.250 31.557 1.00 82.19 91 ASP A N 1
ATOM 706 C CA . ASP A 1 91 ? -12.465 1.108 32.029 1.00 82.19 91 ASP A CA 1
ATOM 707 C C . ASP A 1 91 ? -13.553 1.247 30.956 1.00 82.19 91 ASP A C 1
ATOM 709 O O . ASP A 1 91 ? -14.730 0.997 31.216 1.00 82.19 91 ASP A O 1
ATOM 713 N N . GLY A 1 92 ? -13.163 1.507 29.701 1.00 81.62 92 GLY A N 1
ATOM 714 C CA . GLY A 1 92 ? -14.112 1.627 28.592 1.00 81.62 92 GLY A CA 1
ATOM 715 C C . GLY A 1 92 ? -14.939 0.356 28.355 1.00 81.62 92 GLY A C 1
ATOM 716 O O . GLY A 1 92 ? -16.135 0.431 28.069 1.00 81.62 92 GLY A O 1
ATOM 717 N N . TYR A 1 93 ? -14.341 -0.828 28.525 1.00 79.81 93 TYR A N 1
ATOM 718 C CA . TYR A 1 93 ? -15.055 -2.102 28.409 1.00 79.81 93 TYR A CA 1
ATOM 719 C C . TYR A 1 93 ? -16.066 -2.313 29.550 1.00 79.81 93 TYR A C 1
ATOM 721 O O . TYR A 1 93 ? -17.176 -2.817 29.329 1.00 79.81 93 TYR A O 1
ATOM 729 N N . ASN A 1 94 ? -15.690 -1.947 30.775 1.00 80.62 94 ASN A N 1
ATOM 730 C CA . ASN A 1 94 ? -16.492 -2.178 31.974 1.00 80.62 94 ASN A CA 1
ATOM 731 C C . ASN A 1 94 ? -17.668 -1.196 32.091 1.00 80.62 94 ASN A C 1
ATOM 733 O O . ASN A 1 94 ? -18.791 -1.617 32.386 1.00 80.62 94 ASN A O 1
ATOM 737 N N . ASP A 1 95 ? -17.473 0.061 31.709 1.00 79.50 95 ASP A N 1
ATOM 738 C CA . ASP A 1 95 ? -18.454 1.121 31.956 1.00 79.50 95 ASP A CA 1
ATOM 739 C C . ASP A 1 95 ? -19.589 1.188 30.916 1.00 79.50 95 ASP A C 1
ATOM 741 O O . ASP A 1 95 ? -20.588 1.879 31.125 1.00 79.50 95 ASP A O 1
ATOM 745 N N . ASN A 1 96 ? -19.487 0.458 29.793 1.00 81.12 96 ASN A N 1
ATOM 746 C CA . ASN A 1 96 ? -20.437 0.582 28.682 1.00 81.12 96 ASN A CA 1
ATOM 747 C C . ASN A 1 96 ? -21.005 -0.761 28.179 1.00 81.12 96 ASN A C 1
ATOM 749 O O . ASN A 1 96 ? -20.345 -1.547 27.495 1.00 81.12 96 ASN A O 1
ATOM 753 N N . PHE A 1 97 ? -22.290 -0.994 28.462 1.00 81.75 97 PHE A N 1
ATOM 754 C CA . PHE A 1 97 ? -23.008 -2.203 28.048 1.00 81.75 97 PHE A CA 1
ATOM 755 C C . PHE A 1 97 ? -23.131 -2.362 26.528 1.00 81.75 97 PHE A C 1
ATOM 757 O O . PHE A 1 97 ? -22.949 -3.465 26.006 1.00 81.75 97 PHE A O 1
ATOM 764 N N . ASP A 1 98 ? -23.427 -1.284 25.805 1.00 80.06 98 ASP A N 1
ATOM 765 C CA . ASP A 1 98 ? -23.574 -1.352 24.351 1.00 80.06 98 ASP A CA 1
ATOM 766 C C . ASP A 1 98 ? -22.228 -1.591 23.676 1.00 80.06 98 ASP A C 1
ATOM 768 O O . ASP A 1 98 ? -22.141 -2.354 22.714 1.00 80.06 98 ASP A O 1
ATOM 772 N N . GLN A 1 99 ? -21.151 -1.066 24.253 1.00 79.50 99 GLN A N 1
ATOM 773 C CA . GLN A 1 99 ? -19.811 -1.380 23.794 1.00 79.50 99 GLN A CA 1
ATOM 774 C C . GLN A 1 99 ? -19.495 -2.873 23.930 1.00 79.50 99 GLN A C 1
ATOM 776 O O . GLN A 1 99 ? -18.995 -3.476 22.985 1.00 79.50 99 GLN A O 1
ATOM 781 N N . ARG A 1 100 ? -19.854 -3.515 25.049 1.00 81.81 100 ARG A N 1
ATOM 782 C CA . ARG A 1 100 ? -19.677 -4.971 25.207 1.00 81.81 100 ARG A CA 1
ATOM 783 C C . ARG A 1 100 ? -20.470 -5.777 24.180 1.00 81.81 100 ARG A C 1
ATOM 785 O O . ARG A 1 100 ? -19.973 -6.796 23.700 1.00 81.81 100 ARG A O 1
ATOM 792 N N . LYS A 1 101 ? -21.671 -5.328 23.797 1.00 81.25 101 LYS A N 1
ATOM 793 C CA . LYS A 1 101 ? -22.413 -5.953 22.688 1.00 81.25 101 LYS A CA 1
ATOM 794 C C . LYS A 1 101 ? -21.652 -5.833 21.375 1.00 81.25 101 LYS A C 1
ATOM 796 O O . LYS A 1 101 ? -21.535 -6.831 20.677 1.00 81.25 101 LYS A O 1
ATOM 801 N N . LEU A 1 102 ? -21.116 -4.654 21.056 1.00 79.06 102 LEU A N 1
ATOM 802 C CA . LEU A 1 102 ? -20.317 -4.454 19.844 1.00 79.06 102 LEU A CA 1
ATOM 803 C C . LEU A 1 102 ? -19.063 -5.339 19.864 1.00 79.06 102 LEU A C 1
ATOM 805 O O . LEU A 1 102 ? -18.797 -6.021 18.879 1.00 79.06 102 LEU A O 1
ATOM 809 N N . MET A 1 103 ? -18.365 -5.432 21.003 1.00 77.62 103 MET A N 1
ATOM 810 C CA . MET A 1 103 ? -17.204 -6.318 21.161 1.00 77.62 103 MET A CA 1
ATOM 811 C C . MET A 1 103 ? -17.546 -7.784 20.878 1.00 77.62 103 MET A C 1
ATOM 813 O O . MET A 1 103 ? -16.796 -8.499 20.209 1.00 77.62 103 MET A O 1
ATOM 817 N N . LYS A 1 104 ? -18.703 -8.227 21.377 1.00 79.62 104 LYS A N 1
ATOM 818 C CA . LYS A 1 104 ? -19.212 -9.573 21.132 1.00 79.62 104 LYS A CA 1
ATOM 819 C C . LYS A 1 104 ? -19.600 -9.776 19.670 1.00 79.62 104 LYS A C 1
ATOM 821 O O . LYS A 1 104 ? -19.275 -10.819 19.115 1.00 79.62 104 LYS A O 1
ATOM 826 N N . SER A 1 105 ? -20.277 -8.811 19.057 1.00 75.62 105 SER A N 1
ATOM 827 C CA . SER A 1 105 ? -20.739 -8.907 17.670 1.00 75.62 105 SER A CA 1
ATOM 828 C C . SER A 1 105 ? -19.589 -8.907 16.665 1.00 75.62 105 SER A C 1
ATOM 830 O O . SER A 1 105 ? -19.616 -9.705 15.736 1.00 75.62 105 SER A O 1
ATOM 832 N N . PHE A 1 106 ? -18.582 -8.048 16.849 1.00 75.94 106 PHE A N 1
ATOM 833 C CA . PHE A 1 106 ? -17.479 -7.903 15.893 1.00 75.94 106 PHE A CA 1
ATOM 834 C C . PHE A 1 106 ? -16.339 -8.892 16.125 1.00 75.94 106 PHE A C 1
ATOM 836 O O . PHE A 1 106 ? -15.828 -9.468 15.171 1.00 75.94 106 PHE A O 1
ATOM 843 N N . TRP A 1 107 ? -15.948 -9.124 17.381 1.00 77.31 107 TRP A N 1
ATOM 844 C CA . TRP A 1 107 ? -14.761 -9.930 17.700 1.00 77.31 107 TRP A CA 1
ATOM 845 C C . TRP A 1 107 ? -15.083 -11.237 18.433 1.00 77.31 107 TRP A C 1
ATOM 847 O O . TRP A 1 107 ? -14.185 -12.014 18.766 1.00 77.31 107 TRP A O 1
ATOM 857 N N . GLY A 1 108 ? -16.362 -11.508 18.709 1.00 79.81 108 GLY A N 1
ATOM 858 C CA . GLY A 1 108 ? -16.770 -12.689 19.469 1.00 79.81 108 GLY A CA 1
ATOM 859 C C . GLY A 1 108 ? -16.326 -12.654 20.934 1.00 79.81 108 GLY A C 1
ATOM 860 O O . GLY A 1 108 ? -16.309 -13.698 21.580 1.00 79.81 108 GLY A O 1
ATOM 861 N N . ILE A 1 109 ? -15.953 -11.484 21.464 1.00 82.69 109 ILE A N 1
ATOM 862 C CA . ILE A 1 109 ? -15.442 -11.331 22.830 1.00 82.69 109 ILE A CA 1
ATOM 863 C C . ILE A 1 109 ? -16.623 -11.120 23.774 1.00 82.69 109 ILE A C 1
ATOM 865 O O . ILE A 1 109 ? -17.279 -10.078 23.747 1.00 82.69 109 ILE A O 1
ATOM 869 N N . SER A 1 110 ? -16.897 -12.111 24.620 1.00 83.44 110 SER A N 1
ATOM 870 C CA . SER A 1 110 ? -17.944 -12.023 25.645 1.00 83.44 110 SER A CA 1
ATOM 871 C C . SER A 1 110 ? -17.345 -11.763 27.029 1.00 83.44 110 SER A C 1
ATOM 873 O O . SER A 1 110 ? -16.244 -12.252 27.286 1.00 83.44 110 SER A O 1
ATOM 875 N N . PRO A 1 111 ? -18.063 -11.049 27.917 1.00 81.38 111 PRO A N 1
ATOM 876 C CA . PRO A 1 111 ? -17.677 -10.940 29.322 1.00 81.38 111 PRO A CA 1
ATOM 877 C C . PRO A 1 111 ? -17.668 -12.323 29.991 1.00 81.38 111 PRO A C 1
ATOM 879 O O . PRO A 1 111 ? -18.264 -13.274 29.470 1.00 81.38 111 PRO A O 1
ATOM 882 N N . ASP A 1 112 ? -17.020 -12.434 31.151 1.00 76.06 112 ASP A N 1
ATOM 883 C CA . ASP A 1 112 ? -17.041 -13.671 31.938 1.00 76.06 112 ASP A CA 1
ATOM 884 C C . ASP A 1 112 ? -18.479 -14.044 32.335 1.00 76.06 112 ASP A C 1
ATOM 886 O O . ASP A 1 112 ? -19.292 -13.187 32.681 1.00 76.06 112 ASP A O 1
ATOM 890 N N . ALA A 1 113 ? -18.799 -15.342 32.301 1.00 65.94 113 ALA A N 1
ATOM 891 C CA . ALA A 1 113 ? -20.149 -15.844 32.582 1.00 65.94 113 ALA A CA 1
ATOM 892 C C . ALA A 1 113 ? -20.640 -15.498 34.002 1.00 65.94 113 ALA A C 1
ATOM 894 O O . ALA A 1 113 ? -21.842 -15.343 34.215 1.00 65.94 113 ALA A O 1
ATOM 895 N N . ASP A 1 114 ? -19.701 -15.331 34.938 1.00 62.28 114 ASP A N 1
ATOM 896 C CA . ASP A 1 114 ? -19.958 -15.017 36.346 1.00 62.28 114 ASP A CA 1
ATOM 897 C C . ASP A 1 114 ? -19.873 -13.512 36.652 1.00 62.28 114 ASP A C 1
ATOM 899 O O . ASP A 1 114 ? -20.031 -13.100 37.806 1.00 62.28 114 ASP A O 1
ATOM 903 N N . ALA A 1 115 ? -19.644 -12.670 35.637 1.00 60.72 115 ALA A N 1
ATOM 904 C CA . ALA A 1 115 ? -19.754 -11.224 35.766 1.00 60.72 115 ALA A CA 1
ATOM 905 C C . ALA A 1 115 ? -21.240 -10.854 35.910 1.00 60.72 115 ALA A C 1
ATOM 907 O O . ALA A 1 115 ? -21.910 -10.493 34.945 1.00 60.72 115 ALA A O 1
ATOM 908 N N . GLY A 1 116 ? -21.786 -11.014 37.119 1.00 57.72 116 GLY A N 1
ATOM 909 C CA . GLY A 1 116 ? -23.127 -10.550 37.481 1.00 57.72 116 GLY A CA 1
ATOM 910 C C . GLY A 1 116 ? -23.257 -9.019 37.404 1.00 57.72 116 GLY A C 1
ATOM 911 O O . GLY A 1 116 ? -22.518 -8.353 36.690 1.00 57.72 116 GLY A O 1
ATOM 912 N N . ASN A 1 117 ? -24.161 -8.424 38.190 1.00 55.47 117 ASN A N 1
ATOM 913 C CA . ASN A 1 117 ? -24.346 -6.959 38.288 1.00 55.47 117 ASN A CA 1
ATOM 914 C C . ASN A 1 117 ? -23.147 -6.195 38.919 1.00 55.47 117 ASN A C 1
ATOM 916 O O . ASN A 1 117 ? -23.351 -5.135 39.502 1.00 55.47 117 ASN A O 1
ATOM 920 N N . GLY A 1 118 ? -21.935 -6.756 38.911 1.00 60.50 118 GLY A N 1
ATOM 921 C CA . GLY A 1 118 ? -20.729 -6.101 39.422 1.00 60.50 118 GLY A CA 1
ATOM 922 C C . GLY A 1 118 ? -20.030 -5.259 38.353 1.00 60.50 118 GLY A C 1
ATOM 923 O O . GLY A 1 118 ? -20.263 -5.456 37.166 1.00 60.50 118 GLY A O 1
ATOM 924 N N . ASP A 1 119 ? -19.139 -4.369 38.789 1.00 64.00 119 ASP A N 1
ATOM 925 C CA . ASP A 1 119 ? -18.500 -3.346 37.942 1.00 64.00 119 ASP A CA 1
ATOM 926 C C . ASP A 1 119 ? -17.380 -3.881 37.024 1.00 64.00 119 ASP A C 1
ATOM 928 O O . ASP A 1 119 ? -16.848 -3.146 36.198 1.00 64.00 119 ASP A O 1
ATOM 932 N N . ASP A 1 120 ? -16.995 -5.155 37.153 1.00 75.62 120 ASP A N 1
ATOM 933 C CA . ASP A 1 120 ? -15.915 -5.751 36.363 1.00 75.62 120 ASP A CA 1
ATOM 934 C C . ASP A 1 120 ? -16.441 -6.861 35.454 1.00 75.62 120 ASP A C 1
ATOM 936 O O . ASP A 1 120 ? -16.666 -8.000 35.872 1.00 75.62 120 ASP A O 1
ATOM 940 N N . HIS A 1 121 ? -16.648 -6.495 34.194 1.00 79.81 121 HIS A N 1
ATOM 941 C CA . HIS A 1 121 ? -17.178 -7.360 33.153 1.00 79.81 121 HIS A CA 1
ATOM 942 C C . HIS A 1 121 ? -16.090 -7.940 32.249 1.00 79.81 121 HIS A C 1
ATOM 944 O O . HIS A 1 121 ? -16.409 -8.727 31.357 1.00 79.81 121 HIS A O 1
ATOM 950 N N . GLN A 1 122 ? -14.826 -7.557 32.425 1.00 82.12 122 GLN A N 1
ATOM 951 C CA . GLN A 1 122 ? -13.760 -8.025 31.552 1.00 82.12 122 GLN A CA 1
ATOM 952 C C . GLN A 1 122 ? -13.551 -9.538 31.649 1.00 82.12 122 GLN A C 1
ATOM 954 O O . GLN A 1 122 ? -13.649 -10.103 32.738 1.00 82.12 122 GLN A O 1
ATOM 959 N N . PRO A 1 123 ? -13.204 -10.193 30.527 1.00 83.88 123 PRO A N 1
ATOM 960 C CA . PRO A 1 123 ? -12.741 -11.568 30.564 1.00 83.88 123 PRO A CA 1
ATOM 961 C C . PRO A 1 123 ? -11.452 -11.657 31.382 1.00 83.88 123 PRO A C 1
ATOM 963 O O . PRO A 1 123 ? -10.490 -10.949 31.082 1.00 83.88 123 PRO A O 1
ATOM 966 N N . LYS A 1 124 ? -11.402 -12.525 32.392 1.00 83.50 124 LYS A N 1
ATOM 967 C CA . LYS A 1 124 ? -10.217 -12.664 33.261 1.00 83.50 124 LYS A CA 1
ATOM 968 C C . LYS A 1 124 ? -9.279 -13.782 32.838 1.00 83.50 124 LYS A C 1
ATOM 970 O O . LYS A 1 124 ? -8.139 -13.822 33.294 1.00 83.50 124 LYS A O 1
ATOM 975 N N . GLN A 1 125 ? -9.745 -14.696 31.990 1.00 80.62 125 GLN A N 1
ATOM 976 C CA . GLN A 1 125 ? -8.979 -15.861 31.552 1.00 80.62 125 GLN A CA 1
ATOM 977 C C . GLN A 1 125 ? -9.543 -16.486 30.269 1.00 80.62 125 GLN A C 1
ATOM 979 O O . GLN A 1 125 ? -10.693 -16.260 29.892 1.00 80.62 125 GLN A O 1
ATOM 984 N N . GLY A 1 126 ? -8.726 -17.316 29.617 1.00 85.25 126 GLY A N 1
ATOM 985 C CA . GLY A 1 126 ? -9.106 -18.088 28.434 1.00 85.25 126 GLY A CA 1
ATOM 986 C C . GLY A 1 126 ? -9.208 -17.264 27.148 1.00 85.25 126 GLY A C 1
ATOM 987 O O . GLY A 1 126 ? -8.768 -16.117 27.071 1.00 85.25 126 GLY A O 1
ATOM 988 N N . ILE A 1 127 ? -9.832 -17.863 26.130 1.00 83.12 127 ILE A N 1
ATOM 989 C CA . ILE A 1 127 ? -9.811 -17.367 24.745 1.00 83.12 127 ILE A CA 1
ATOM 990 C C . ILE A 1 127 ? -10.369 -15.944 24.570 1.00 83.12 127 ILE A C 1
ATOM 992 O O . ILE A 1 127 ? -9.930 -15.212 23.687 1.00 83.12 127 ILE A O 1
ATOM 996 N N . ASN A 1 128 ? -11.321 -15.515 25.406 1.00 84.88 128 ASN A N 1
ATOM 997 C CA . ASN A 1 128 ? -11.879 -14.161 25.329 1.00 84.88 128 ASN A CA 1
ATOM 998 C C . ASN A 1 128 ? -10.880 -13.097 25.806 1.00 84.88 128 ASN A C 1
ATOM 1000 O O . ASN A 1 128 ? -10.825 -12.024 25.209 1.00 84.88 128 ASN A O 1
ATOM 1004 N N . LEU A 1 129 ? -10.082 -13.390 26.843 1.00 87.81 129 LEU A N 1
ATOM 1005 C CA . LEU A 1 129 ? -9.021 -12.490 27.301 1.00 87.81 129 LEU A CA 1
ATOM 1006 C C . LEU A 1 129 ? -7.889 -12.425 26.270 1.00 87.81 129 LEU A C 1
ATOM 1008 O O . LEU A 1 129 ? -7.417 -11.337 25.952 1.00 87.81 129 LEU A O 1
ATOM 1012 N N . GLU A 1 130 ? -7.489 -13.568 25.711 1.00 85.12 130 GLU A N 1
ATOM 1013 C CA . GLU A 1 130 ? -6.470 -13.633 24.654 1.00 85.12 130 GLU A CA 1
ATOM 1014 C C . GLU A 1 130 ? -6.878 -12.795 23.434 1.00 85.12 130 GLU A C 1
ATOM 1016 O O . GLU A 1 130 ? -6.127 -11.915 23.014 1.00 85.12 130 GLU A O 1
ATOM 1021 N N . LYS A 1 131 ? -8.111 -12.970 22.937 1.00 83.94 131 LYS A N 1
ATOM 1022 C CA . LYS A 1 131 ? -8.663 -12.155 21.843 1.00 83.94 131 LYS A CA 1
ATOM 1023 C C . LYS A 1 131 ? -8.723 -10.670 22.187 1.00 83.94 131 LYS A C 1
ATOM 1025 O O . LYS A 1 131 ? -8.377 -9.841 21.353 1.00 83.94 131 LYS A O 1
ATOM 1030 N N . LEU A 1 132 ? -9.163 -10.317 23.396 1.00 86.19 132 LEU A N 1
ATOM 1031 C CA . LEU A 1 132 ? -9.241 -8.919 23.824 1.00 86.19 132 LEU A CA 1
ATOM 1032 C C . LEU A 1 132 ? -7.860 -8.259 23.865 1.00 86.19 132 LEU A C 1
ATOM 1034 O O . LEU A 1 132 ? -7.712 -7.125 23.412 1.00 86.19 132 LEU A O 1
ATOM 1038 N N . ASN A 1 133 ? -6.852 -8.965 24.373 1.00 87.50 133 ASN A N 1
ATOM 1039 C CA . ASN A 1 133 ? -5.476 -8.481 24.395 1.00 87.50 133 ASN A CA 1
ATOM 1040 C C . ASN A 1 133 ? -4.908 -8.327 22.982 1.00 87.50 133 ASN A C 1
ATOM 1042 O O . ASN A 1 133 ? -4.248 -7.327 22.709 1.00 87.50 133 ASN A O 1
ATOM 1046 N N . GLU A 1 134 ? -5.213 -9.255 22.076 1.00 84.38 134 GLU A N 1
ATOM 1047 C CA . GLU A 1 134 ? -4.782 -9.163 20.680 1.00 84.38 134 GLU A CA 1
ATOM 1048 C C . GLU A 1 134 ? -5.447 -7.984 19.952 1.00 84.38 134 GLU A C 1
ATOM 1050 O O . GLU A 1 134 ? -4.763 -7.200 19.297 1.00 84.38 134 GLU A O 1
ATOM 1055 N N . VAL A 1 135 ? -6.755 -7.766 20.137 1.00 84.88 135 VAL A N 1
ATOM 1056 C CA . VAL A 1 135 ? -7.454 -6.585 19.594 1.00 84.88 135 VAL A CA 1
ATOM 1057 C C . VAL A 1 135 ? -6.835 -5.294 20.142 1.00 84.88 135 VAL A C 1
ATOM 1059 O O . VAL A 1 135 ? -6.514 -4.393 19.370 1.00 84.88 135 VAL A O 1
ATOM 1062 N N . ARG A 1 136 ? -6.594 -5.211 21.458 1.00 87.81 136 ARG A N 1
ATOM 1063 C CA . ARG A 1 136 ? -5.920 -4.059 22.088 1.00 87.81 136 ARG A CA 1
ATOM 1064 C C . ARG A 1 136 ? -4.548 -3.798 21.484 1.00 87.81 136 ARG A C 1
ATOM 1066 O O . ARG A 1 136 ? -4.257 -2.661 21.125 1.00 87.81 136 ARG A O 1
ATOM 1073 N N . LYS A 1 137 ? -3.730 -4.842 21.351 1.00 85.31 137 LYS A N 1
ATOM 1074 C CA . LYS A 1 137 ? -2.398 -4.762 20.751 1.00 85.31 137 LYS A CA 1
ATOM 1075 C C . LYS A 1 137 ? -2.483 -4.216 19.326 1.00 85.31 137 LYS A C 1
ATOM 1077 O O . LYS A 1 137 ? -1.831 -3.221 19.039 1.00 85.31 137 LYS A O 1
ATOM 1082 N N . ARG 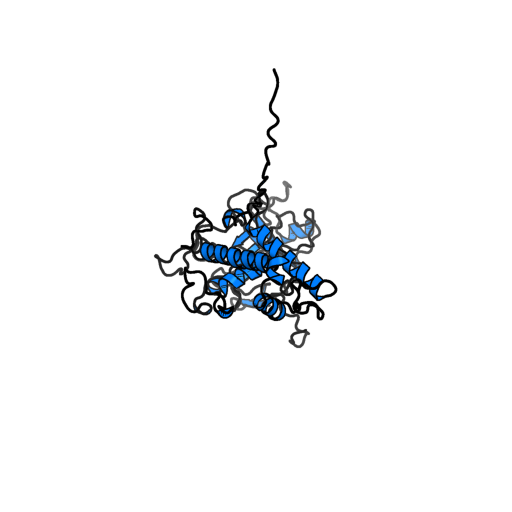A 1 138 ? -3.332 -4.792 18.467 1.00 82.75 138 ARG A N 1
ATOM 1083 C CA . ARG A 1 138 ? -3.480 -4.375 17.059 1.00 82.75 138 ARG A CA 1
ATOM 1084 C C . ARG A 1 138 ? -3.893 -2.910 16.917 1.00 82.75 138 ARG A C 1
ATOM 1086 O O . 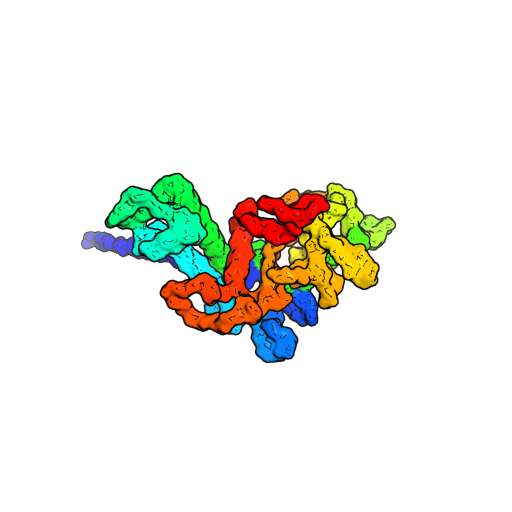ARG A 1 138 ? -3.267 -2.171 16.162 1.00 82.75 138 ARG A O 1
ATOM 1093 N N . TYR A 1 139 ? -4.907 -2.471 17.663 1.00 86.94 139 TYR A N 1
ATOM 1094 C CA . TYR A 1 139 ? -5.362 -1.076 17.624 1.00 86.94 139 TYR A CA 1
ATOM 1095 C C . TYR A 1 139 ? -4.344 -0.102 18.227 1.00 86.94 139 TYR A C 1
ATOM 1097 O O . TYR A 1 139 ? -4.206 1.017 17.736 1.00 86.94 139 TYR A O 1
ATOM 1105 N N . GLN A 1 140 ? -3.597 -0.513 19.256 1.00 87.50 140 GLN A N 1
ATOM 1106 C CA . GLN A 1 140 ? -2.517 0.308 19.796 1.00 87.50 140 GLN A CA 1
ATOM 1107 C C . GLN A 1 140 ? -1.368 0.453 18.796 1.00 87.50 140 GLN A C 1
ATOM 1109 O O . GLN A 1 140 ? -0.848 1.554 18.637 1.00 87.50 140 GLN A O 1
ATOM 1114 N N . SER A 1 141 ? -0.983 -0.618 18.100 1.00 83.25 141 SER A N 1
ATOM 1115 C CA . SER A 1 141 ? 0.068 -0.531 17.090 1.00 83.25 141 SER A CA 1
ATOM 1116 C C . SER A 1 141 ? -0.366 0.352 15.914 1.00 83.25 141 SER A C 1
ATOM 1118 O O . SER A 1 141 ? 0.394 1.234 15.514 1.00 83.25 141 SER A O 1
ATOM 1120 N N . ALA A 1 142 ? -1.616 0.212 15.443 1.00 85.06 142 ALA A N 1
ATOM 1121 C CA . ALA A 1 142 ? -2.236 1.107 14.456 1.00 85.06 142 ALA A CA 1
ATOM 1122 C C . ALA A 1 142 ? -2.124 2.584 14.864 1.00 85.06 142 ALA A C 1
ATOM 1124 O O . ALA A 1 142 ? -1.672 3.422 14.084 1.00 85.06 142 ALA A O 1
ATOM 1125 N N . LEU A 1 143 ? -2.468 2.888 16.117 1.00 87.94 143 LEU A N 1
ATOM 1126 C CA . LEU A 1 143 ? -2.351 4.230 16.677 1.00 87.94 143 LEU A CA 1
ATOM 1127 C C . LEU A 1 143 ? -0.894 4.715 16.708 1.00 87.94 143 LEU A C 1
ATOM 1129 O O . LEU A 1 143 ? -0.621 5.868 16.389 1.00 87.94 143 LEU A O 1
ATOM 1133 N N . ASN A 1 144 ? 0.049 3.831 17.043 1.00 85.94 144 ASN A N 1
ATOM 1134 C CA . ASN A 1 144 ? 1.470 4.165 17.069 1.00 85.94 144 ASN A CA 1
ATOM 1135 C C . ASN A 1 144 ? 2.001 4.538 15.678 1.00 85.94 144 ASN A C 1
ATOM 1137 O O . ASN A 1 144 ? 2.759 5.502 15.602 1.00 85.94 144 ASN A O 1
ATOM 1141 N N . ILE A 1 145 ? 1.582 3.852 14.600 1.00 84.50 145 ILE A N 1
ATOM 1142 C CA . ILE A 1 145 ? 1.923 4.263 13.222 1.00 84.50 145 ILE A CA 1
ATOM 1143 C C . ILE A 1 145 ? 1.410 5.676 12.949 1.00 84.50 145 ILE A C 1
ATOM 1145 O O . ILE A 1 145 ? 2.149 6.500 12.429 1.00 84.50 145 ILE A O 1
ATOM 1149 N N . MET A 1 146 ? 0.166 5.986 13.321 1.00 86.94 146 MET A N 1
ATOM 1150 C CA . MET A 1 146 ? -0.418 7.302 13.037 1.00 86.94 146 MET A CA 1
ATOM 1151 C C . MET A 1 146 ? 0.229 8.447 13.830 1.00 86.94 146 MET A C 1
ATOM 1153 O O . MET A 1 146 ? 0.136 9.607 13.426 1.00 86.94 146 MET A O 1
ATOM 1157 N N . TRP A 1 147 ? 0.793 8.154 15.003 1.00 87.88 147 TRP A N 1
ATOM 1158 C CA . TRP A 1 147 ? 1.221 9.163 15.980 1.00 87.88 147 TRP A CA 1
ATOM 1159 C C . TRP A 1 147 ? 2.738 9.311 16.097 1.00 87.88 147 TRP A C 1
ATOM 1161 O O . TRP A 1 147 ? 3.204 10.294 16.674 1.00 87.88 147 TRP A O 1
ATOM 1171 N N . THR A 1 148 ? 3.513 8.355 15.583 1.00 82.00 148 THR A N 1
ATOM 1172 C CA . THR A 1 148 ? 4.968 8.320 15.770 1.00 82.00 148 THR A CA 1
ATOM 1173 C C . THR A 1 148 ? 5.681 8.641 14.460 1.00 82.00 148 THR A C 1
ATOM 1175 O O . THR A 1 148 ? 5.569 7.858 13.519 1.00 82.00 148 THR A O 1
ATOM 1178 N N . PRO A 1 149 ? 6.454 9.739 14.385 1.00 68.31 149 PRO A N 1
ATOM 1179 C CA . PRO A 1 149 ? 7.263 10.038 13.210 1.00 68.31 149 PRO A CA 1
ATOM 1180 C C . PRO A 1 149 ? 8.269 8.913 12.944 1.00 68.31 149 PRO A C 1
ATOM 1182 O O . PRO A 1 149 ? 9.062 8.576 13.828 1.00 68.31 149 PRO A O 1
ATOM 1185 N N . ARG A 1 150 ? 8.275 8.358 11.727 1.00 69.06 150 ARG A N 1
ATOM 1186 C CA . ARG A 1 150 ? 9.376 7.503 11.262 1.00 69.06 150 ARG A CA 1
ATOM 1187 C C . ARG A 1 150 ? 10.417 8.414 10.616 1.00 69.06 150 ARG A C 1
ATOM 1189 O O . ARG A 1 150 ? 10.132 9.058 9.610 1.00 69.06 150 ARG A O 1
ATOM 1196 N N . GLN A 1 151 ? 11.578 8.552 11.259 1.00 58.50 151 GLN A N 1
ATOM 1197 C CA . GLN A 1 151 ? 12.611 9.493 10.810 1.00 58.50 151 GLN A CA 1
ATOM 1198 C C . GLN A 1 151 ? 13.444 8.949 9.646 1.00 58.50 151 GLN A C 1
ATOM 1200 O O . GLN A 1 151 ? 13.802 9.740 8.780 1.00 58.50 151 GLN A O 1
ATOM 1205 N N . ASP A 1 152 ? 13.658 7.630 9.584 1.00 58.31 152 ASP A N 1
ATOM 1206 C CA . ASP A 1 152 ? 14.641 7.046 8.659 1.00 58.31 152 ASP A CA 1
ATOM 1207 C C . ASP A 1 152 ? 14.029 6.106 7.599 1.00 58.31 152 ASP A C 1
ATOM 1209 O O . ASP A 1 152 ? 14.609 5.938 6.536 1.00 58.31 152 ASP A O 1
ATOM 1213 N N . GLU A 1 153 ? 12.828 5.560 7.832 1.00 68.62 153 GLU A N 1
ATOM 1214 C CA . GLU A 1 153 ? 12.155 4.612 6.922 1.00 68.62 153 GLU A CA 1
ATOM 1215 C C . GLU A 1 153 ? 10.645 4.852 6.952 1.00 68.62 153 GLU A C 1
ATOM 1217 O O . GLU A 1 153 ? 9.943 4.416 7.869 1.00 68.62 153 GLU A O 1
ATOM 1222 N N . LYS A 1 154 ? 10.124 5.607 5.986 1.00 79.69 154 LYS A N 1
ATOM 1223 C CA . LYS A 1 154 ? 8.680 5.830 5.862 1.00 79.69 154 LYS A CA 1
ATOM 1224 C C . LYS A 1 154 ? 8.078 4.810 4.913 1.00 79.69 154 LYS A C 1
ATOM 1226 O O . LYS A 1 154 ? 8.651 4.501 3.876 1.00 79.69 154 LYS A O 1
ATOM 1231 N N . PHE A 1 155 ? 6.870 4.361 5.237 1.00 82.12 155 PHE A N 1
ATOM 1232 C CA . PHE A 1 155 ? 6.071 3.572 4.305 1.00 82.12 155 PHE A CA 1
ATOM 1233 C C . PHE A 1 155 ? 5.747 4.409 3.068 1.00 82.12 155 PHE A C 1
ATOM 1235 O O . PHE A 1 155 ? 5.444 5.598 3.196 1.00 82.12 155 PHE A O 1
ATOM 1242 N N . LYS A 1 156 ? 5.771 3.806 1.883 1.00 83.50 156 LYS A N 1
ATOM 1243 C CA . LYS A 1 156 ? 5.441 4.523 0.651 1.00 83.50 156 LYS A CA 1
ATOM 1244 C C . LYS A 1 156 ? 3.928 4.514 0.434 1.00 83.50 156 LYS A C 1
ATOM 1246 O O . LYS A 1 156 ? 3.292 3.477 0.612 1.00 83.50 156 LYS A O 1
ATOM 1251 N N . LEU A 1 157 ? 3.338 5.648 0.058 1.00 86.56 157 LEU A N 1
ATOM 1252 C CA . LEU A 1 157 ? 1.914 5.764 -0.267 1.00 86.56 157 LEU A CA 1
ATOM 1253 C C . LEU A 1 157 ? 1.727 6.301 -1.688 1.00 86.56 157 LEU A C 1
ATOM 1255 O O . LEU A 1 157 ? 2.035 7.459 -1.972 1.00 86.56 157 LEU A O 1
ATOM 1259 N N . PHE A 1 158 ? 1.139 5.477 -2.551 1.00 85.81 158 PHE A N 1
ATOM 1260 C CA . PHE A 1 158 ? 0.866 5.787 -3.951 1.00 85.81 158 PHE A CA 1
ATOM 1261 C C . PHE A 1 158 ? -0.634 5.824 -4.236 1.00 85.81 158 PHE A C 1
ATOM 1263 O O . PHE A 1 158 ? -1.417 5.066 -3.667 1.00 85.81 158 PHE A O 1
ATOM 1270 N N . CYS A 1 159 ? -1.038 6.651 -5.196 1.00 81.50 159 CYS A N 1
ATOM 1271 C CA . CYS A 1 159 ? -2.405 6.738 -5.707 1.00 81.50 159 CYS A CA 1
ATOM 1272 C C . CYS A 1 159 ? -2.497 6.161 -7.131 1.00 81.50 159 CYS A C 1
ATOM 1274 O O . CYS A 1 159 ? -3.014 6.790 -8.063 1.00 81.50 159 CYS A O 1
ATOM 1276 N N . GLY A 1 160 ? -1.956 4.951 -7.289 1.00 80.69 160 GLY A N 1
ATOM 1277 C CA . GLY A 1 160 ? -1.920 4.162 -8.518 1.00 80.69 160 GLY A CA 1
ATOM 1278 C C . GLY A 1 160 ? -0.671 3.281 -8.583 1.00 80.69 160 GLY A C 1
ATOM 1279 O O . GLY A 1 160 ? 0.348 3.595 -7.972 1.00 80.69 160 GLY A O 1
ATOM 1280 N N . SER A 1 161 ? -0.738 2.179 -9.328 1.00 80.44 161 SER A N 1
ATOM 1281 C CA . SER A 1 161 ? 0.367 1.216 -9.476 1.00 80.44 161 SER A CA 1
ATOM 1282 C C . SER A 1 161 ? 1.316 1.506 -10.637 1.00 80.44 161 SER A C 1
ATOM 1284 O O . SER A 1 161 ? 2.299 0.802 -10.801 1.00 80.44 161 SER A O 1
ATOM 1286 N N . SER A 1 162 ? 1.054 2.536 -11.434 1.00 76.75 162 SER A N 1
ATOM 1287 C CA . SER A 1 162 ? 1.854 2.906 -12.611 1.00 76.75 162 SER A CA 1
ATOM 1288 C C . SER A 1 162 ? 3.240 3.476 -12.289 1.00 76.75 162 SER A C 1
ATOM 1290 O O . SER A 1 162 ? 4.010 3.737 -13.203 1.00 76.75 162 SER A O 1
ATOM 1292 N N . HIS A 1 163 ? 3.566 3.666 -11.006 1.00 77.75 163 HIS A N 1
ATOM 1293 C CA . HIS A 1 163 ? 4.935 3.938 -10.559 1.00 77.75 163 HIS A CA 1
ATOM 1294 C C . HIS A 1 163 ? 5.847 2.703 -10.674 1.00 77.75 163 HIS A C 1
ATOM 1296 O O . HIS A 1 163 ? 7.064 2.848 -10.610 1.00 77.75 163 HIS A O 1
ATOM 1302 N N . MET A 1 164 ? 5.259 1.509 -10.814 1.00 83.56 164 MET A N 1
ATOM 1303 C CA . MET A 1 164 ? 5.962 0.249 -11.021 1.00 83.56 164 MET A CA 1
ATOM 1304 C C . MET A 1 164 ? 6.055 -0.038 -12.518 1.00 83.56 164 MET A C 1
ATOM 1306 O O . MET A 1 164 ? 5.037 -0.237 -13.183 1.00 83.56 164 MET A O 1
ATOM 1310 N N . GLU A 1 165 ? 7.271 -0.093 -13.037 1.00 87.06 165 GLU A N 1
ATOM 1311 C CA . GLU A 1 165 ? 7.560 -0.447 -14.420 1.00 87.06 165 GLU A CA 1
ATOM 1312 C C . GLU A 1 165 ? 7.988 -1.909 -14.483 1.00 87.06 165 GLU A C 1
ATOM 1314 O O . GLU A 1 165 ? 8.960 -2.303 -13.843 1.00 87.06 165 GLU A O 1
ATOM 1319 N N . PHE A 1 166 ? 7.257 -2.739 -15.226 1.00 91.00 166 PHE A N 1
ATOM 1320 C CA . PHE A 1 166 ? 7.655 -4.131 -15.414 1.00 91.00 166 PHE A CA 1
ATOM 1321 C C . PHE A 1 166 ? 8.969 -4.202 -16.186 1.00 91.00 166 PHE A C 1
ATOM 1323 O O . PHE A 1 166 ? 9.180 -3.419 -17.110 1.00 91.00 166 PHE A O 1
ATOM 1330 N N . GLN A 1 167 ? 9.831 -5.142 -15.812 1.00 90.31 167 GLN A N 1
ATOM 1331 C CA . GLN A 1 167 ? 11.140 -5.295 -16.428 1.00 90.31 167 GLN A CA 1
ATOM 1332 C C . GLN A 1 167 ? 11.312 -6.669 -17.068 1.00 90.31 167 GLN A C 1
ATOM 1334 O O . GLN A 1 167 ? 10.931 -7.701 -16.502 1.00 90.31 167 GLN A O 1
ATOM 1339 N N . TRP A 1 168 ? 11.926 -6.680 -18.245 1.00 90.88 168 TRP A N 1
ATOM 1340 C CA . TRP A 1 168 ? 12.303 -7.894 -18.959 1.00 90.88 168 TRP A CA 1
ATOM 1341 C C . TRP A 1 168 ? 13.743 -8.289 -18.645 1.00 90.88 168 TRP A C 1
ATOM 1343 O O . TRP A 1 168 ? 14.595 -7.463 -18.338 1.00 90.88 168 TRP A O 1
ATOM 1353 N N . GLY A 1 169 ? 14.042 -9.584 -18.742 1.00 89.00 169 GLY A N 1
ATOM 1354 C CA . GLY A 1 169 ? 15.358 -10.091 -18.345 1.00 89.00 169 GLY A CA 1
ATOM 1355 C C . GLY A 1 169 ? 16.506 -9.597 -19.230 1.00 89.00 169 GLY A C 1
ATOM 1356 O O . GLY A 1 169 ? 17.647 -9.626 -18.789 1.00 89.00 169 GLY A O 1
ATOM 1357 N N . ASP A 1 170 ? 16.218 -9.180 -20.462 1.00 92.12 170 ASP A N 1
ATOM 1358 C CA . ASP A 1 170 ? 17.165 -8.615 -21.427 1.00 92.12 170 ASP A CA 1
ATOM 1359 C C . ASP A 1 170 ? 17.299 -7.085 -21.343 1.00 92.12 170 ASP A C 1
ATOM 1361 O O . ASP A 1 170 ? 18.122 -6.504 -22.052 1.00 92.12 170 ASP A O 1
ATOM 1365 N N . GLU A 1 171 ? 16.540 -6.427 -20.465 1.00 90.81 171 GLU A N 1
ATOM 1366 C CA . GLU A 1 171 ? 16.717 -5.008 -20.160 1.00 90.81 171 GLU A CA 1
ATOM 1367 C C . GLU A 1 171 ? 17.907 -4.790 -19.225 1.00 90.81 171 GLU A C 1
ATOM 1369 O O . GLU A 1 171 ? 18.332 -5.693 -18.500 1.00 90.81 171 GLU A O 1
ATOM 1374 N N . TYR A 1 172 ? 18.476 -3.583 -19.256 1.00 90.56 172 TYR A N 1
ATOM 1375 C CA . TYR A 1 172 ? 19.615 -3.237 -18.411 1.00 90.56 172 TYR A CA 1
ATOM 1376 C C . TYR A 1 172 ? 19.232 -3.210 -16.928 1.00 90.56 172 TYR A C 1
ATOM 1378 O O . TYR A 1 172 ? 18.176 -2.711 -16.555 1.00 90.56 172 TYR A O 1
ATOM 1386 N N . ALA A 1 173 ? 20.122 -3.720 -16.079 1.00 86.62 173 ALA A N 1
ATOM 1387 C CA . ALA A 1 173 ? 20.002 -3.607 -14.633 1.00 86.62 173 ALA A CA 1
ATOM 1388 C C . ALA A 1 173 ? 20.357 -2.185 -14.181 1.00 86.62 173 ALA A C 1
ATOM 1390 O O . ALA A 1 173 ? 21.336 -1.616 -14.673 1.00 86.62 173 ALA A O 1
ATOM 1391 N N . PHE A 1 174 ? 19.607 -1.632 -13.228 1.00 82.31 174 PHE A N 1
ATOM 1392 C CA . PHE A 1 174 ? 19.817 -0.287 -12.684 1.00 82.31 174 PHE A CA 1
ATOM 1393 C C . PHE A 1 174 ? 20.237 -0.312 -11.209 1.00 82.31 174 PHE A C 1
ATOM 1395 O O . PHE A 1 174 ? 19.810 -1.173 -10.443 1.00 82.31 174 PHE A O 1
ATOM 1402 N N . ASP A 1 175 ? 21.083 0.639 -10.811 1.00 76.50 175 ASP A N 1
ATOM 1403 C CA . ASP A 1 175 ? 21.503 0.843 -9.423 1.00 76.50 175 ASP A CA 1
ATOM 1404 C C . ASP A 1 175 ? 20.551 1.766 -8.633 1.00 76.50 175 ASP A C 1
ATOM 1406 O O . ASP A 1 175 ? 19.516 2.214 -9.126 1.00 76.50 175 ASP A O 1
ATOM 1410 N N . TYR A 1 176 ? 20.917 2.054 -7.380 1.00 72.19 176 TYR A N 1
ATOM 1411 C CA . TYR A 1 176 ? 20.147 2.881 -6.442 1.00 72.19 176 TYR A CA 1
ATOM 1412 C C . TYR A 1 176 ? 19.977 4.351 -6.862 1.00 72.19 176 TYR A C 1
ATOM 1414 O O . TYR A 1 176 ? 19.116 5.056 -6.328 1.00 72.19 176 TYR A O 1
ATOM 1422 N N . ASP A 1 177 ? 20.809 4.814 -7.794 1.00 71.75 177 ASP A N 1
ATOM 1423 C CA . ASP A 1 177 ? 20.759 6.147 -8.392 1.00 71.75 177 ASP A CA 1
ATOM 1424 C C . ASP A 1 177 ? 20.042 6.117 -9.758 1.00 71.75 177 ASP A C 1
ATOM 1426 O O . ASP A 1 177 ? 19.954 7.136 -10.445 1.00 71.75 177 ASP A O 1
ATOM 1430 N N . GLY A 1 178 ? 19.538 4.948 -10.171 1.00 76.69 178 GLY A N 1
ATOM 1431 C CA . GLY A 1 178 ? 18.902 4.715 -11.462 1.00 76.69 178 GLY A CA 1
ATOM 1432 C C . GLY A 1 178 ? 19.863 4.687 -12.644 1.00 76.69 178 GLY A C 1
ATOM 1433 O O . GLY A 1 178 ? 19.440 4.854 -13.789 1.00 76.69 178 GLY A O 1
ATOM 1434 N N . ASN A 1 179 ? 21.156 4.470 -12.400 1.00 81.56 179 ASN A N 1
ATOM 1435 C CA . ASN A 1 179 ? 22.140 4.313 -13.463 1.00 81.56 179 ASN A CA 1
ATOM 1436 C C . ASN A 1 179 ? 22.262 2.849 -13.869 1.00 81.56 179 ASN A C 1
ATOM 1438 O O . ASN A 1 179 ? 22.212 1.950 -13.034 1.00 81.56 179 ASN A O 1
ATOM 1442 N N . ALA A 1 180 ? 22.482 2.602 -15.159 1.00 85.94 180 ALA A N 1
ATOM 1443 C CA . ALA A 1 180 ? 22.730 1.251 -15.642 1.00 85.94 180 ALA A CA 1
ATOM 1444 C C . ALA A 1 180 ? 24.005 0.671 -14.999 1.00 85.94 180 ALA A C 1
ATOM 1446 O O . ALA A 1 180 ? 25.069 1.299 -15.003 1.00 85.94 180 ALA A O 1
ATOM 1447 N N . MET A 1 181 ? 23.906 -0.545 -14.470 1.00 83.50 181 MET A N 1
ATOM 1448 C CA . MET A 1 181 ? 24.972 -1.199 -13.721 1.00 83.50 181 MET A CA 1
ATOM 1449 C C . MET A 1 181 ? 26.091 -1.647 -14.659 1.00 83.50 181 MET A C 1
ATOM 1451 O O . MET A 1 181 ? 25.950 -2.587 -15.444 1.00 83.50 181 MET A O 1
ATOM 1455 N N . ALA A 1 182 ? 27.241 -0.986 -14.567 1.00 82.38 182 ALA A N 1
ATOM 1456 C CA . ALA A 1 182 ? 28.395 -1.325 -15.386 1.00 82.38 182 ALA A CA 1
ATOM 1457 C C . ALA A 1 182 ? 28.994 -2.687 -14.992 1.00 82.38 182 ALA A C 1
ATOM 1459 O O . ALA A 1 182 ? 29.199 -2.979 -13.813 1.00 82.38 182 ALA A O 1
ATOM 1460 N N . ARG A 1 183 ? 29.413 -3.479 -15.987 1.00 78.31 183 ARG A N 1
ATOM 1461 C CA . ARG A 1 183 ? 30.161 -4.735 -15.778 1.00 78.31 183 ARG A CA 1
ATOM 1462 C C . ARG A 1 183 ? 31.562 -4.546 -15.197 1.00 78.31 183 ARG A C 1
ATOM 1464 O O . ARG A 1 183 ? 32.206 -5.508 -14.787 1.00 78.31 183 ARG A O 1
ATOM 1471 N N . GLY A 1 184 ? 32.057 -3.309 -15.164 1.00 65.19 184 GLY A N 1
ATOM 1472 C CA . GLY A 1 184 ? 33.315 -2.950 -14.509 1.00 65.19 184 GLY A CA 1
ATOM 1473 C C . GLY A 1 184 ? 34.581 -3.478 -15.194 1.00 65.19 184 GLY A C 1
ATOM 1474 O O . GLY A 1 184 ? 35.667 -3.334 -14.631 1.00 65.19 184 GLY A O 1
ATOM 1475 N N . THR A 1 185 ? 34.495 -4.052 -16.401 1.00 58.78 185 THR A N 1
ATOM 1476 C CA . THR A 1 185 ? 35.677 -4.511 -17.146 1.00 58.78 185 THR A CA 1
ATOM 1477 C C . THR A 1 185 ? 35.853 -3.739 -18.457 1.00 58.78 185 THR A C 1
ATOM 1479 O O . THR A 1 185 ? 34.887 -3.536 -19.182 1.00 58.78 185 THR A O 1
ATOM 1482 N N . PRO A 1 186 ? 37.086 -3.346 -18.834 1.00 55.62 186 PRO A N 1
ATOM 1483 C CA . PRO A 1 186 ? 37.349 -2.700 -20.127 1.00 55.62 186 PRO A CA 1
ATOM 1484 C C . PRO A 1 186 ? 37.022 -3.563 -21.358 1.00 55.62 186 PRO A C 1
ATOM 1486 O O . PRO A 1 186 ? 37.098 -3.070 -22.479 1.00 55.62 186 PRO A O 1
ATOM 1489 N N . ALA A 1 187 ? 36.754 -4.857 -21.160 1.00 58.97 187 ALA A N 1
ATOM 1490 C CA . ALA A 1 187 ? 36.479 -5.825 -22.216 1.00 58.97 187 ALA A CA 1
ATOM 1491 C C . ALA A 1 187 ? 34.986 -5.937 -22.557 1.00 58.97 187 ALA A C 1
ATOM 1493 O O . ALA A 1 187 ? 34.666 -6.475 -23.614 1.00 58.97 187 ALA A O 1
ATOM 1494 N N . ASP A 1 188 ? 34.108 -5.428 -21.691 1.00 64.25 188 ASP A N 1
ATOM 1495 C CA . ASP A 1 188 ? 32.661 -5.509 -21.850 1.00 64.25 188 ASP A CA 1
ATOM 1496 C C . ASP A 1 188 ? 32.051 -4.134 -21.530 1.00 64.25 188 ASP A C 1
ATOM 1498 O O . ASP A 1 188 ? 31.842 -3.803 -20.359 1.00 64.25 188 ASP A O 1
ATOM 1502 N N . PRO A 1 189 ? 31.911 -3.260 -22.546 1.00 66.38 189 PRO A N 1
ATOM 1503 C CA . PRO A 1 189 ? 31.431 -1.897 -22.349 1.00 66.38 189 PRO A CA 1
ATOM 1504 C C . PRO A 1 189 ? 29.928 -1.840 -22.055 1.00 66.38 189 PRO A C 1
ATOM 1506 O O . PRO A 1 189 ? 29.449 -0.790 -21.624 1.00 66.38 189 PRO A O 1
ATOM 1509 N N . ASP A 1 190 ? 29.203 -2.932 -22.296 1.00 82.62 190 ASP A N 1
ATOM 1510 C CA . ASP A 1 190 ? 27.759 -2.974 -22.147 1.00 82.62 190 ASP A CA 1
ATOM 1511 C C . ASP A 1 190 ? 27.383 -3.202 -20.667 1.00 82.62 190 ASP A C 1
ATOM 1513 O O . ASP A 1 190 ? 28.055 -3.964 -19.957 1.00 82.62 190 ASP A O 1
ATOM 1517 N N . PRO A 1 191 ? 26.341 -2.522 -20.149 1.00 86.69 191 PRO A N 1
ATOM 1518 C CA . PRO A 1 191 ? 25.828 -2.779 -18.807 1.00 86.69 191 PRO A CA 1
ATOM 1519 C C . PRO A 1 191 ? 25.382 -4.235 -18.626 1.00 86.69 191 PRO A C 1
ATOM 1521 O O . PRO A 1 191 ? 25.153 -4.972 -19.586 1.00 86.69 191 PRO A O 1
ATOM 1524 N N . TRP A 1 192 ? 25.238 -4.666 -17.377 1.00 88.00 192 TRP A N 1
ATOM 1525 C CA . TRP A 1 192 ? 24.537 -5.916 -17.096 1.00 88.00 192 TRP A CA 1
ATOM 1526 C C . TRP A 1 192 ? 23.085 -5.821 -17.575 1.00 88.00 192 TRP A C 1
ATOM 1528 O O . TRP A 1 192 ? 22.432 -4.807 -17.323 1.00 88.00 192 TRP A O 1
ATOM 1538 N N . THR A 1 193 ? 22.560 -6.868 -18.216 1.00 90.75 193 THR A N 1
ATOM 1539 C CA . THR A 1 193 ? 21.104 -7.072 -18.212 1.00 90.75 193 THR A CA 1
ATOM 1540 C C . THR A 1 193 ? 20.665 -7.598 -16.850 1.00 90.75 193 THR A C 1
ATOM 1542 O O . THR A 1 193 ? 21.489 -8.136 -16.102 1.00 90.75 193 THR A O 1
ATOM 1545 N N . ILE A 1 194 ? 19.382 -7.463 -16.514 1.00 87.69 194 ILE A N 1
ATOM 1546 C CA . ILE A 1 194 ? 18.869 -7.940 -15.226 1.00 87.69 194 ILE A CA 1
ATOM 1547 C C . ILE A 1 194 ? 19.107 -9.443 -15.098 1.00 87.69 194 ILE A C 1
ATOM 1549 O O . ILE A 1 194 ? 19.712 -9.875 -14.125 1.00 87.69 194 ILE A O 1
ATOM 1553 N N . ARG A 1 195 ? 18.756 -10.244 -16.111 1.00 90.19 195 ARG A N 1
ATOM 1554 C CA . ARG A 1 195 ? 18.976 -11.698 -16.078 1.00 90.19 195 ARG A CA 1
ATOM 1555 C C . ARG A 1 195 ? 20.438 -12.054 -15.812 1.00 90.19 195 ARG A C 1
ATOM 1557 O O . ARG A 1 195 ? 20.723 -12.886 -14.960 1.00 90.19 195 ARG A O 1
ATOM 1564 N N . GLU A 1 196 ? 21.366 -11.429 -16.531 1.00 89.38 196 GLU A N 1
ATOM 1565 C CA . GLU A 1 196 ? 22.791 -11.734 -16.380 1.00 89.38 196 GLU A CA 1
ATOM 1566 C C . GLU A 1 196 ? 23.327 -11.302 -15.014 1.00 89.38 196 GLU A C 1
ATOM 1568 O O . GLU A 1 196 ? 24.164 -11.999 -14.440 1.00 89.38 196 GLU A O 1
ATOM 1573 N N . TRP A 1 197 ? 22.844 -10.171 -14.491 1.00 86.38 197 TRP A N 1
ATOM 1574 C CA . TRP A 1 197 ? 23.162 -9.728 -13.140 1.00 86.38 197 TRP A CA 1
ATOM 1575 C C . TRP A 1 197 ? 22.706 -10.763 -12.108 1.00 86.38 197 TRP A C 1
ATOM 1577 O O . TRP A 1 197 ? 23.500 -11.165 -11.258 1.00 86.38 197 TRP A O 1
ATOM 1587 N N . GLU A 1 198 ? 21.469 -11.242 -12.211 1.00 85.12 198 GLU A N 1
ATOM 1588 C CA . GLU A 1 198 ? 20.906 -12.232 -11.291 1.00 85.12 198 GLU A CA 1
ATOM 1589 C C . GLU A 1 198 ? 21.666 -13.553 -11.314 1.00 85.12 198 GLU A C 1
ATOM 1591 O O . GLU A 1 198 ? 22.115 -14.039 -10.273 1.00 85.12 198 GLU A O 1
ATOM 1596 N N . GLU A 1 199 ? 21.900 -14.088 -12.511 1.00 86.56 199 GLU A N 1
ATOM 1597 C CA . GLU A 1 199 ? 22.623 -15.342 -12.708 1.00 86.56 199 GLU A CA 1
ATOM 1598 C C . GLU A 1 199 ? 24.068 -15.247 -12.194 1.00 86.56 199 GLU A C 1
ATOM 1600 O O . GLU A 1 199 ? 24.550 -16.149 -11.501 1.00 86.56 199 GLU A O 1
ATOM 1605 N N . ALA A 1 200 ? 24.762 -14.136 -12.479 1.00 85.62 200 ALA A N 1
ATOM 1606 C CA . ALA A 1 200 ? 26.128 -13.895 -12.005 1.00 85.62 200 ALA A CA 1
ATOM 1607 C C . ALA A 1 200 ? 26.218 -13.834 -10.475 1.00 85.62 200 ALA A C 1
ATOM 1609 O O . ALA A 1 200 ? 27.271 -14.125 -9.899 1.00 85.62 200 ALA A O 1
ATOM 1610 N N . HIS A 1 201 ? 25.109 -13.498 -9.823 1.00 82.44 201 HIS A N 1
ATOM 1611 C CA . HIS A 1 201 ? 24.994 -13.457 -8.381 1.00 82.44 201 HIS A CA 1
ATOM 1612 C C . HIS A 1 201 ? 24.098 -14.577 -7.845 1.00 82.44 201 HIS A C 1
ATOM 1614 O O . HIS A 1 201 ? 23.640 -14.485 -6.723 1.00 82.44 201 HIS A O 1
ATOM 1620 N N . GLY A 1 202 ? 23.897 -15.678 -8.570 1.00 82.00 202 GLY A N 1
ATOM 1621 C CA . GLY A 1 202 ? 23.322 -16.903 -8.008 1.00 82.00 202 GLY A CA 1
ATOM 1622 C C . GLY A 1 202 ? 21.833 -16.859 -7.654 1.00 82.00 202 GLY A C 1
ATOM 1623 O O . GLY A 1 202 ? 21.403 -17.707 -6.868 1.00 82.00 202 GLY A O 1
ATOM 1624 N N . ARG A 1 203 ? 21.056 -15.931 -8.225 1.00 82.31 203 ARG A N 1
ATOM 1625 C CA . ARG A 1 203 ? 19.588 -15.964 -8.189 1.00 82.31 203 ARG A CA 1
ATOM 1626 C C . ARG A 1 203 ? 19.035 -16.398 -9.544 1.00 82.31 203 ARG A C 1
ATOM 1628 O O . ARG A 1 203 ? 19.562 -16.022 -10.588 1.00 82.31 203 ARG A O 1
ATOM 1635 N N . ASP A 1 204 ? 17.988 -17.216 -9.514 1.00 84.44 204 ASP A N 1
ATOM 1636 C CA . ASP A 1 204 ? 17.284 -17.626 -10.724 1.00 84.44 204 ASP A CA 1
ATOM 1637 C C . ASP A 1 204 ? 16.315 -16.517 -11.155 1.00 84.44 204 ASP A C 1
ATOM 1639 O O . ASP A 1 204 ? 15.368 -16.188 -10.442 1.00 84.44 204 ASP A O 1
ATOM 1643 N N . TRP A 1 205 ? 16.555 -15.936 -12.332 1.00 83.19 205 TRP A N 1
ATOM 1644 C CA . TRP A 1 205 ? 15.662 -14.949 -12.945 1.00 83.19 205 TRP A CA 1
ATOM 1645 C C . TRP A 1 205 ? 14.234 -15.490 -13.113 1.00 83.19 205 TRP A C 1
ATOM 1647 O O . TRP A 1 205 ? 13.252 -14.742 -13.050 1.00 83.19 205 TRP A O 1
ATOM 1657 N N . ASP A 1 206 ? 14.091 -16.796 -13.347 1.00 87.75 206 ASP A N 1
ATOM 1658 C CA . ASP A 1 206 ? 12.793 -17.387 -13.626 1.00 87.75 206 ASP A CA 1
ATOM 1659 C C . ASP A 1 206 ? 11.905 -17.521 -12.374 1.00 87.75 206 ASP A C 1
ATOM 1661 O O . ASP A 1 206 ? 10.701 -17.736 -12.542 1.00 87.75 206 ASP A O 1
ATOM 1665 N N . ASP A 1 207 ? 12.416 -17.255 -11.167 1.00 87.94 207 ASP A N 1
ATOM 1666 C CA . ASP A 1 207 ? 11.668 -17.359 -9.904 1.00 87.94 207 ASP A CA 1
ATOM 1667 C C . ASP A 1 207 ? 10.900 -16.082 -9.510 1.00 87.94 207 ASP A C 1
ATOM 1669 O O . ASP A 1 207 ? 9.947 -16.153 -8.721 1.00 87.94 207 ASP A O 1
ATOM 1673 N N . HIS A 1 208 ? 11.237 -14.919 -10.085 1.00 87.69 208 HIS A N 1
ATOM 1674 C CA . HIS A 1 208 ? 10.679 -13.622 -9.674 1.00 87.69 208 HIS A CA 1
ATOM 1675 C C . HIS A 1 208 ? 10.130 -12.792 -10.839 1.00 87.69 208 HIS A C 1
ATOM 1677 O O . HIS A 1 208 ? 10.567 -12.881 -11.987 1.00 87.69 208 HIS A O 1
ATOM 1683 N N . TRP A 1 209 ? 9.130 -11.970 -10.537 1.00 89.00 209 TRP A N 1
ATOM 1684 C CA . TRP A 1 209 ? 8.743 -10.820 -11.345 1.00 89.00 209 TRP A CA 1
ATOM 1685 C C . TRP A 1 209 ? 9.510 -9.597 -10.880 1.00 89.00 209 TRP A C 1
ATOM 1687 O O . TRP A 1 209 ? 9.677 -9.390 -9.677 1.00 89.00 209 TRP A O 1
ATOM 1697 N N . TYR A 1 210 ? 9.901 -8.771 -11.842 1.00 88.62 210 TYR A N 1
ATOM 1698 C CA . TYR A 1 210 ? 10.717 -7.594 -11.612 1.00 88.62 210 TYR A CA 1
ATOM 1699 C C . TYR A 1 210 ? 9.932 -6.352 -11.985 1.00 88.62 210 TYR A C 1
ATOM 1701 O O . TYR A 1 210 ? 9.505 -6.197 -13.131 1.00 88.62 210 TYR A O 1
ATOM 1709 N N . PHE A 1 211 ? 9.756 -5.474 -11.006 1.00 88.25 211 PHE A N 1
ATOM 1710 C CA . PHE A 1 211 ? 9.211 -4.147 -11.218 1.00 88.25 211 PHE A CA 1
ATOM 1711 C C . PHE A 1 211 ? 10.230 -3.122 -10.762 1.00 88.25 211 PHE A C 1
ATOM 1713 O O . PHE A 1 211 ? 10.569 -3.077 -9.583 1.00 88.25 211 PHE A O 1
ATOM 1720 N N . TYR A 1 212 ? 10.714 -2.299 -11.679 1.00 85.69 212 TYR A N 1
ATOM 1721 C CA . TYR A 1 212 ? 11.546 -1.166 -11.328 1.00 85.69 212 TYR A CA 1
ATOM 1722 C C . TYR A 1 212 ? 10.666 0.012 -10.920 1.00 85.69 212 TYR A C 1
ATOM 1724 O O . TYR A 1 212 ? 9.603 0.257 -11.491 1.00 85.69 212 TYR A O 1
ATOM 1732 N N . THR A 1 213 ? 11.088 0.741 -9.901 1.00 79.88 213 THR A N 1
ATOM 1733 C CA . THR A 1 213 ? 10.376 1.920 -9.424 1.00 79.88 213 THR A CA 1
ATOM 1734 C C . THR A 1 213 ? 11.382 2.944 -8.946 1.00 79.88 213 THR A C 1
ATOM 1736 O O . THR A 1 213 ? 12.347 2.633 -8.253 1.00 79.88 213 THR A O 1
ATOM 1739 N N . SER A 1 214 ? 11.107 4.194 -9.287 1.00 74.69 214 SER A N 1
ATOM 1740 C CA . SER A 1 214 ? 11.730 5.358 -8.679 1.00 74.69 214 SER A CA 1
ATOM 1741 C C . SER A 1 214 ? 10.662 6.025 -7.827 1.00 74.69 214 SER A C 1
ATOM 1743 O O . SER A 1 214 ? 9.571 6.310 -8.320 1.00 74.69 214 SER A O 1
ATOM 1745 N N . THR A 1 215 ? 10.929 6.211 -6.539 1.00 64.81 215 THR A N 1
ATOM 1746 C CA . THR A 1 215 ? 9.991 6.805 -5.575 1.00 64.81 215 THR A CA 1
ATOM 1747 C C . THR A 1 215 ? 10.237 8.303 -5.353 1.00 64.81 215 THR A C 1
ATOM 1749 O O . THR A 1 215 ? 9.349 8.976 -4.837 1.00 64.81 215 THR A O 1
ATOM 1752 N N . GLY A 1 216 ? 11.346 8.857 -5.865 1.00 61.09 216 GLY A N 1
ATOM 1753 C CA . GLY A 1 216 ? 11.653 10.290 -5.828 1.00 61.09 216 GLY A CA 1
ATOM 1754 C C . GLY A 1 216 ? 13.002 10.668 -6.465 1.00 61.09 216 GLY A C 1
ATOM 1755 O O . GLY A 1 216 ? 13.677 9.830 -7.062 1.00 61.09 216 GLY A O 1
ATOM 1756 N N . ASP A 1 217 ? 13.347 11.962 -6.385 1.00 52.81 217 ASP A N 1
ATOM 1757 C CA . ASP A 1 217 ? 14.534 12.585 -7.011 1.00 52.81 217 ASP A CA 1
ATOM 1758 C C . ASP A 1 217 ? 15.815 12.452 -6.152 1.00 52.81 217 ASP A C 1
ATOM 1760 O O . ASP A 1 217 ? 16.863 13.015 -6.491 1.00 52.81 217 ASP A O 1
ATOM 1764 N N . GLY A 1 218 ? 15.731 11.780 -4.997 1.00 53.84 218 GLY A N 1
ATOM 1765 C CA . GLY A 1 218 ? 16.850 11.585 -4.082 1.00 53.84 218 GLY A CA 1
ATOM 1766 C C . GLY A 1 218 ? 17.690 10.342 -4.413 1.00 53.84 218 GLY A C 1
ATOM 1767 O O . GLY A 1 218 ? 17.151 9.332 -4.866 1.00 53.84 218 GLY A O 1
ATOM 1768 N N . PRO A 1 219 ? 19.011 10.367 -4.158 1.00 52.75 219 PRO A N 1
ATOM 1769 C CA . PRO A 1 219 ? 19.830 9.160 -4.242 1.00 52.75 219 PRO A CA 1
ATOM 1770 C C . PRO A 1 219 ? 19.307 8.100 -3.261 1.00 52.75 219 PRO A C 1
ATOM 1772 O O . PRO A 1 219 ? 19.088 8.403 -2.087 1.00 52.75 219 PRO A O 1
ATOM 1775 N N . GLY A 1 220 ? 19.119 6.864 -3.734 1.00 61.09 220 GLY A N 1
ATOM 1776 C CA . GLY A 1 220 ? 18.623 5.746 -2.920 1.00 61.09 220 GLY A CA 1
ATOM 1777 C C . GLY A 1 220 ? 17.102 5.562 -2.910 1.00 61.09 220 GLY A C 1
ATOM 1778 O O . GLY A 1 220 ? 16.608 4.702 -2.190 1.00 61.09 220 GLY A O 1
ATOM 1779 N N . GLU A 1 221 ? 16.353 6.332 -3.703 1.00 65.69 221 GLU A N 1
ATOM 1780 C CA . GLU A 1 221 ? 14.888 6.221 -3.793 1.00 65.69 221 GLU A CA 1
ATOM 1781 C C . GLU A 1 221 ? 14.411 5.378 -4.983 1.00 65.69 221 GLU A C 1
ATOM 1783 O O . GLU A 1 221 ? 13.206 5.307 -5.243 1.00 65.69 221 GLU A O 1
ATOM 1788 N N . SER A 1 222 ? 15.335 4.731 -5.696 1.00 76.00 222 SER A N 1
ATOM 1789 C CA . SER A 1 222 ? 15.033 3.824 -6.803 1.00 76.00 222 SER A CA 1
ATOM 1790 C C . SER A 1 222 ? 15.473 2.399 -6.493 1.00 76.00 222 SER A C 1
ATOM 1792 O O . SER A 1 222 ? 16.481 2.175 -5.821 1.00 76.00 222 SER A O 1
ATOM 1794 N N . GLY A 1 223 ? 14.707 1.431 -6.979 1.00 78.25 223 GLY A N 1
ATOM 1795 C CA . GLY A 1 223 ? 14.935 0.030 -6.668 1.00 78.25 223 GLY A CA 1
ATOM 1796 C C . GLY A 1 223 ? 13.973 -0.896 -7.390 1.00 78.25 223 GLY A C 1
ATOM 1797 O O . GLY A 1 223 ? 13.119 -0.459 -8.167 1.00 78.25 223 GLY A O 1
ATOM 1798 N N . TYR A 1 224 ? 14.123 -2.188 -7.120 1.00 81.00 224 TYR A N 1
ATOM 1799 C CA . TYR A 1 224 ? 13.255 -3.210 -7.680 1.00 81.00 224 TYR A CA 1
ATOM 1800 C C . TYR A 1 224 ? 12.326 -3.751 -6.601 1.00 81.00 224 TYR A C 1
ATOM 1802 O O . TYR A 1 224 ? 12.752 -4.177 -5.528 1.00 81.00 224 TYR A O 1
ATOM 1810 N N . LEU A 1 225 ? 11.043 -3.794 -6.932 1.00 81.56 225 LEU A N 1
ATOM 1811 C CA . LEU A 1 225 ? 10.068 -4.619 -6.249 1.00 81.56 225 LEU A CA 1
ATOM 1812 C C . LEU A 1 225 ? 10.103 -6.011 -6.893 1.00 81.56 225 LEU A C 1
ATOM 1814 O O . LEU A 1 225 ? 9.712 -6.189 -8.051 1.00 81.56 225 LEU A O 1
ATOM 1818 N N . LEU A 1 226 ? 10.594 -6.990 -6.134 1.00 83.25 226 LEU A N 1
ATOM 1819 C CA . LEU A 1 226 ? 10.656 -8.389 -6.548 1.00 83.25 226 LEU A CA 1
ATOM 1820 C C . LEU A 1 226 ? 9.468 -9.149 -5.974 1.00 83.25 226 LEU A C 1
ATOM 1822 O O . LEU A 1 226 ? 9.265 -9.169 -4.760 1.00 83.25 226 LEU A O 1
ATOM 1826 N N . LEU A 1 227 ? 8.721 -9.819 -6.848 1.00 82.88 227 LEU A N 1
ATOM 1827 C CA . LEU A 1 227 ? 7.578 -10.647 -6.468 1.00 82.88 227 LEU A CA 1
ATOM 1828 C C . LEU A 1 227 ? 7.832 -12.095 -6.884 1.00 82.88 227 LEU A C 1
ATOM 1830 O O . LEU A 1 227 ? 7.976 -12.375 -8.071 1.00 82.88 227 LEU A O 1
ATOM 1834 N N . ARG A 1 228 ? 7.847 -13.039 -5.941 1.00 83.31 228 ARG A N 1
ATOM 1835 C CA . ARG A 1 228 ? 8.005 -14.468 -6.262 1.00 83.31 228 ARG A CA 1
ATOM 1836 C C . ARG A 1 228 ? 6.870 -14.957 -7.154 1.00 83.31 228 ARG A C 1
ATOM 1838 O O . ARG A 1 228 ? 5.700 -14.753 -6.826 1.00 83.31 228 ARG A O 1
ATOM 1845 N N . LYS A 1 229 ? 7.183 -15.669 -8.238 1.00 86.81 229 LYS A N 1
ATOM 1846 C CA . LYS A 1 229 ? 6.162 -16.211 -9.157 1.00 86.81 229 LYS A CA 1
ATOM 1847 C C . LYS A 1 229 ? 5.283 -17.281 -8.508 1.00 86.81 229 LYS A C 1
ATOM 1849 O O . LYS A 1 229 ? 4.126 -17.420 -8.891 1.00 86.81 229 LYS A O 1
ATOM 1854 N N . ASP A 1 230 ? 5.791 -17.998 -7.506 1.00 84.12 230 ASP A N 1
ATOM 1855 C CA . ASP A 1 230 ? 5.003 -18.965 -6.726 1.00 84.12 230 ASP A CA 1
ATOM 1856 C C . ASP A 1 230 ? 3.913 -18.297 -5.876 1.00 84.12 230 ASP A C 1
ATOM 1858 O O . ASP A 1 230 ? 2.845 -18.875 -5.636 1.00 84.12 230 ASP A O 1
ATOM 1862 N N . ASP A 1 231 ? 4.178 -17.071 -5.431 1.00 76.62 231 ASP A N 1
ATOM 1863 C CA . ASP A 1 231 ? 3.242 -16.282 -4.642 1.00 76.62 231 ASP A CA 1
ATOM 1864 C C . ASP A 1 231 ? 2.347 -15.421 -5.536 1.00 76.62 231 ASP A C 1
ATOM 1866 O O . ASP A 1 231 ? 1.172 -15.237 -5.228 1.00 76.62 231 ASP A O 1
ATOM 1870 N N . TRP A 1 232 ? 2.864 -14.988 -6.685 1.00 80.06 232 TRP A N 1
ATOM 1871 C CA . TRP A 1 232 ? 2.175 -14.181 -7.687 1.00 80.06 232 TRP A CA 1
ATOM 1872 C C . TRP A 1 232 ? 2.150 -14.911 -9.035 1.00 80.06 232 TRP A C 1
ATOM 1874 O O . TRP A 1 232 ? 2.883 -14.541 -9.950 1.00 80.06 232 TRP A O 1
ATOM 1884 N N . PRO A 1 233 ? 1.355 -15.980 -9.196 1.00 85.06 233 PRO A N 1
ATOM 1885 C CA . PRO A 1 233 ? 1.385 -16.779 -10.412 1.00 85.06 233 PRO A CA 1
ATOM 1886 C C . PRO A 1 233 ? 0.921 -15.985 -11.633 1.00 85.06 233 PRO A C 1
ATOM 1888 O O . PRO A 1 233 ? 0.087 -15.083 -11.551 1.00 85.06 233 PRO A O 1
ATOM 1891 N N . ALA A 1 234 ? 1.462 -16.357 -12.791 1.00 88.44 234 ALA A N 1
ATOM 1892 C CA . ALA A 1 234 ? 1.151 -15.703 -14.049 1.00 88.44 234 ALA A CA 1
ATOM 1893 C C . ALA A 1 234 ? -0.338 -15.797 -14.413 1.00 88.44 234 ALA A C 1
ATOM 1895 O O . ALA A 1 234 ? -0.934 -16.875 -14.421 1.00 88.44 234 ALA A O 1
ATOM 1896 N N . ILE A 1 235 ? -0.894 -14.670 -14.843 1.00 87.94 235 ILE A N 1
ATOM 1897 C CA . ILE A 1 235 ? -2.202 -14.557 -15.475 1.00 87.94 235 ILE A CA 1
ATOM 1898 C C . ILE A 1 235 ? -1.981 -14.523 -16.996 1.00 87.94 235 ILE A C 1
ATOM 1900 O O . ILE A 1 235 ? -1.384 -13.562 -17.499 1.00 87.94 235 ILE A O 1
ATOM 1904 N N . PRO A 1 236 ? -2.438 -15.543 -17.749 1.00 89.38 236 PRO A N 1
ATOM 1905 C CA . PRO A 1 236 ? -2.316 -15.564 -19.204 1.00 89.38 236 PRO A CA 1
ATOM 1906 C C . PRO A 1 236 ? -3.236 -14.521 -19.849 1.00 89.38 236 PRO A C 1
ATOM 1908 O O . PRO A 1 236 ? -4.438 -14.488 -19.581 1.00 89.38 236 PRO A O 1
ATOM 1911 N N . GLN A 1 237 ? -2.684 -13.675 -20.720 1.00 90.56 237 GLN A N 1
ATOM 1912 C CA . GLN A 1 237 ? -3.394 -12.549 -21.333 1.00 90.56 237 GLN A CA 1
ATOM 1913 C C . GLN A 1 237 ? -2.995 -12.369 -22.797 1.00 90.56 237 GLN A C 1
ATOM 1915 O O . GLN A 1 237 ? -1.825 -12.488 -23.150 1.00 90.56 237 GLN A O 1
ATOM 1920 N N . ILE A 1 238 ? -3.967 -12.078 -23.666 1.00 91.69 238 ILE A N 1
ATOM 1921 C CA . ILE A 1 238 ? -3.710 -11.819 -25.089 1.00 91.69 238 ILE A CA 1
ATOM 1922 C C . ILE A 1 238 ? -3.589 -10.311 -25.301 1.00 91.69 238 ILE A C 1
ATOM 1924 O O . ILE A 1 238 ? -4.578 -9.591 -25.177 1.00 91.69 238 ILE A O 1
ATOM 1928 N N . ILE A 1 239 ? -2.400 -9.851 -25.679 1.00 90.56 239 ILE A N 1
ATOM 1929 C CA . ILE A 1 239 ? -2.094 -8.444 -25.962 1.00 90.56 239 ILE A CA 1
ATOM 1930 C C . ILE A 1 239 ? -1.606 -8.372 -27.404 1.00 90.56 239 ILE A C 1
ATOM 1932 O O . ILE A 1 239 ? -0.731 -9.133 -27.809 1.00 90.56 239 ILE A O 1
ATOM 1936 N N . HIS A 1 240 ? -2.231 -7.520 -28.217 1.00 90.38 240 HIS A N 1
ATOM 1937 C CA . HIS A 1 240 ? -1.908 -7.374 -29.645 1.00 90.38 240 HIS A CA 1
ATOM 1938 C C . HIS A 1 240 ? -1.848 -8.705 -30.433 1.00 90.38 240 HIS A C 1
ATOM 1940 O O . HIS A 1 240 ? -1.097 -8.847 -31.394 1.00 90.38 240 HIS A O 1
ATOM 1946 N N . GLY A 1 241 ? -2.667 -9.691 -30.044 1.00 90.94 241 GLY A N 1
ATOM 1947 C CA . GLY A 1 241 ? -2.728 -11.007 -30.692 1.00 90.94 241 GLY A CA 1
ATOM 1948 C C . GLY A 1 241 ? -1.640 -11.997 -30.259 1.00 90.94 241 GLY A C 1
ATOM 1949 O O . GLY A 1 241 ? -1.578 -13.093 -30.814 1.00 90.94 241 GLY A O 1
ATOM 1950 N N . GLN A 1 242 ? -0.816 -11.648 -29.271 1.00 93.00 242 GLN A N 1
ATOM 1951 C CA . GLN A 1 242 ? 0.205 -12.516 -28.685 1.00 93.00 242 GLN A CA 1
ATOM 1952 C C . GLN A 1 242 ? -0.148 -12.856 -27.234 1.00 93.00 242 GLN A C 1
ATOM 1954 O O . GLN A 1 242 ? -0.741 -12.045 -26.525 1.00 93.00 242 GLN A O 1
ATOM 1959 N N . LEU A 1 243 ? 0.173 -14.081 -26.811 1.00 91.75 243 LEU A N 1
ATOM 1960 C CA . LEU A 1 243 ? -0.050 -14.541 -25.442 1.00 91.75 243 LEU A CA 1
ATOM 1961 C C . LEU A 1 243 ? 1.129 -14.122 -24.561 1.00 91.75 243 LEU A C 1
ATOM 1963 O O . LEU A 1 243 ? 2.262 -14.526 -24.816 1.00 91.75 243 LEU A O 1
ATOM 1967 N N . TYR A 1 244 ? 0.829 -13.383 -23.501 1.00 90.50 244 TYR A N 1
ATOM 1968 C CA . TYR A 1 244 ? 1.768 -12.969 -22.470 1.00 90.50 244 TYR A CA 1
ATOM 1969 C C . TYR A 1 244 ? 1.353 -13.503 -21.101 1.00 90.50 244 TYR A C 1
ATOM 1971 O O . TYR A 1 244 ? 0.196 -13.867 -20.879 1.00 90.50 244 TYR A O 1
ATOM 1979 N N . HIS A 1 245 ? 2.320 -13.542 -20.189 1.00 90.25 245 HIS A N 1
ATOM 1980 C CA . HIS A 1 245 ? 2.180 -14.057 -18.833 1.00 90.25 245 HIS A CA 1
ATOM 1981 C C . HIS A 1 245 ? 2.731 -13.013 -17.864 1.00 90.25 245 HIS A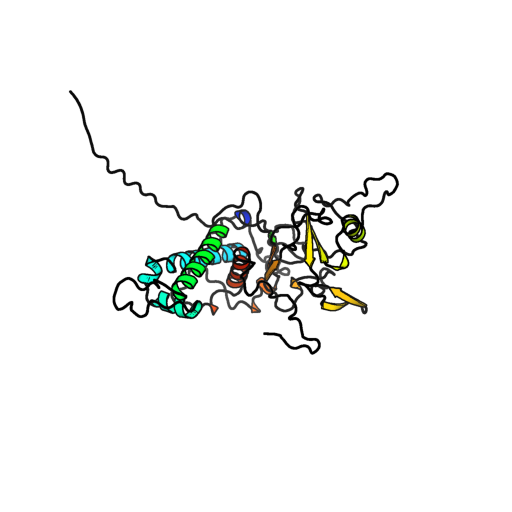 C 1
ATOM 1983 O O . HIS A 1 245 ? 3.930 -12.753 -17.871 1.00 90.25 245 HIS A O 1
ATOM 1989 N N . PHE A 1 246 ? 1.853 -12.426 -17.052 1.00 90.44 246 PHE A N 1
ATOM 1990 C CA . PHE A 1 246 ? 2.195 -11.371 -16.093 1.00 90.44 246 PHE A CA 1
ATOM 1991 C C . PHE A 1 246 ? 1.514 -11.626 -14.747 1.00 90.44 246 PHE A C 1
ATOM 1993 O O . PHE A 1 246 ? 0.456 -12.257 -14.737 1.00 90.44 246 PHE A O 1
ATOM 2000 N N . PRO A 1 247 ? 2.046 -11.113 -13.625 1.00 86.88 247 PRO A N 1
ATOM 2001 C CA . PRO A 1 247 ? 1.390 -11.248 -12.321 1.00 86.88 247 PRO A CA 1
ATOM 2002 C C . PRO A 1 247 ? 0.119 -10.398 -12.215 1.00 86.88 247 PRO A C 1
ATOM 2004 O O . PRO A 1 247 ? -0.754 -10.691 -11.402 1.00 86.88 247 PRO A O 1
ATOM 2007 N N . PHE A 1 248 ? -0.003 -9.359 -13.048 1.00 88.00 248 PHE A N 1
ATOM 2008 C CA . PHE A 1 248 ? -1.123 -8.425 -13.037 1.00 88.00 248 PHE A CA 1
ATOM 2009 C C . PHE A 1 248 ? -1.790 -8.298 -14.408 1.00 88.00 248 PHE A C 1
ATOM 2011 O O . PHE A 1 248 ? -1.155 -8.552 -15.438 1.00 88.00 248 PHE A O 1
ATOM 2018 N N . PRO A 1 249 ? -3.064 -7.870 -14.447 1.00 87.25 249 PRO A N 1
ATOM 2019 C CA . PRO A 1 249 ? -3.730 -7.497 -15.683 1.00 87.25 249 PRO A CA 1
ATOM 2020 C C . PRO A 1 249 ? -2.965 -6.424 -16.460 1.00 87.25 249 PRO A C 1
ATOM 2022 O O . PRO A 1 249 ? -2.364 -5.526 -15.873 1.00 87.25 249 PRO A O 1
ATOM 2025 N N . TRP A 1 250 ? -3.003 -6.513 -17.785 1.00 87.44 250 TRP A N 1
ATOM 2026 C CA . TRP A 1 250 ? -2.437 -5.505 -18.670 1.00 87.44 250 TRP A CA 1
ATOM 2027 C C . TRP A 1 250 ? -3.255 -4.217 -18.619 1.00 87.44 250 TRP A C 1
ATOM 2029 O O . TRP A 1 250 ? -4.466 -4.237 -18.856 1.00 87.44 250 TRP A O 1
ATOM 2039 N N . ASP A 1 251 ? -2.588 -3.098 -18.360 1.00 83.62 251 ASP A N 1
ATOM 2040 C CA . ASP A 1 251 ? -3.184 -1.772 -18.419 1.00 83.62 251 ASP A CA 1
ATOM 2041 C C . ASP A 1 251 ? -2.934 -1.147 -19.796 1.00 83.62 251 ASP A C 1
ATOM 2043 O O . ASP A 1 251 ? -1.795 -0.817 -20.139 1.00 83.62 251 ASP A O 1
ATOM 2047 N N . PRO A 1 252 ? -3.977 -0.958 -20.620 1.00 79.94 252 PRO A N 1
ATOM 2048 C CA . PRO A 1 252 ? -3.814 -0.342 -21.928 1.00 79.94 252 PRO A CA 1
ATOM 2049 C C . PRO A 1 252 ? -3.448 1.148 -21.856 1.00 79.94 252 PRO A C 1
ATOM 2051 O O . PRO A 1 252 ? -3.029 1.693 -22.871 1.00 79.94 252 PRO A O 1
ATOM 2054 N N . ALA A 1 253 ? -3.628 1.825 -20.714 1.00 74.25 253 ALA A N 1
ATOM 2055 C CA . ALA A 1 253 ? -3.269 3.235 -20.579 1.00 74.25 253 ALA A CA 1
ATOM 2056 C C . ALA A 1 253 ? -1.758 3.429 -20.411 1.00 74.25 253 ALA A C 1
ATOM 2058 O O . ALA A 1 253 ? -1.197 4.389 -20.942 1.00 74.25 253 ALA A O 1
ATOM 2059 N N . THR A 1 254 ? -1.105 2.524 -19.681 1.00 75.25 254 THR A N 1
ATOM 2060 C CA . THR A 1 254 ? 0.341 2.570 -19.423 1.00 75.25 254 THR A CA 1
ATOM 2061 C C . THR A 1 254 ? 1.139 1.635 -20.324 1.00 75.25 254 THR A C 1
ATOM 2063 O O . THR A 1 254 ? 2.358 1.744 -20.347 1.00 75.25 254 THR A O 1
ATOM 2066 N N . GLU A 1 255 ? 0.469 0.737 -21.053 1.00 85.50 255 GLU A N 1
ATOM 2067 C CA . GLU A 1 255 ? 1.098 -0.349 -21.813 1.00 85.50 255 GLU A CA 1
ATOM 2068 C C . GLU A 1 255 ? 2.017 -1.212 -20.930 1.00 85.50 255 GLU A C 1
ATOM 2070 O O . GLU A 1 255 ? 3.107 -1.601 -21.339 1.00 85.50 255 GLU A O 1
ATOM 2075 N N . GLN A 1 256 ? 1.577 -1.495 -19.699 1.00 87.44 256 GLN A N 1
ATOM 2076 C CA . GLN A 1 256 ? 2.314 -2.286 -18.710 1.00 87.44 256 GLN A CA 1
ATOM 2077 C C . GLN A 1 256 ? 1.345 -3.128 -17.861 1.00 87.44 256 GLN A C 1
ATOM 2079 O O . GLN A 1 256 ? 0.175 -2.759 -17.713 1.00 87.44 256 GLN A O 1
ATOM 2084 N N . PRO A 1 257 ? 1.778 -4.255 -17.263 1.00 88.69 257 PRO A N 1
ATOM 2085 C CA . PRO A 1 257 ? 0.974 -4.941 -16.259 1.00 88.69 257 PRO A CA 1
ATOM 2086 C C . PRO A 1 257 ? 0.824 -4.060 -15.011 1.00 88.69 257 PRO A C 1
ATOM 2088 O O . PRO A 1 257 ? 1.792 -3.504 -14.501 1.00 88.69 257 PRO A O 1
ATOM 2091 N N . SER A 1 258 ? -0.400 -3.939 -14.504 1.00 85.56 258 SER A N 1
ATOM 2092 C CA . SER A 1 258 ? -0.748 -2.986 -13.450 1.00 85.56 258 SER A CA 1
ATOM 2093 C C . SER A 1 258 ? -1.663 -3.636 -12.427 1.00 85.56 258 SER A C 1
ATOM 2095 O O . SER A 1 258 ? -2.735 -4.145 -12.765 1.00 85.56 258 SER A O 1
ATOM 2097 N N . LEU A 1 259 ? -1.278 -3.565 -11.153 1.00 83.88 259 LEU A N 1
ATOM 2098 C CA . LEU A 1 259 ? -2.109 -4.039 -10.045 1.00 83.88 259 LEU A CA 1
ATOM 2099 C C . LEU A 1 259 ? -3.507 -3.395 -10.069 1.00 83.88 259 LEU A C 1
ATOM 2101 O O . LEU A 1 259 ? -4.514 -4.059 -9.831 1.00 83.88 259 LEU A O 1
ATOM 2105 N N . CYS A 1 260 ? -3.579 -2.110 -10.419 1.00 80.38 260 CYS A N 1
ATOM 2106 C CA . CYS A 1 260 ? -4.821 -1.345 -10.449 1.00 80.38 260 CYS A CA 1
ATOM 2107 C C . CYS A 1 260 ? -5.653 -1.519 -11.729 1.00 80.38 260 CYS A C 1
ATOM 2109 O O . CYS A 1 260 ? -6.769 -1.004 -11.786 1.00 80.38 260 CYS A O 1
ATOM 2111 N N . ALA A 1 261 ? -5.162 -2.255 -12.734 1.00 79.50 261 ALA A N 1
ATOM 2112 C CA . ALA A 1 261 ? -5.954 -2.609 -13.916 1.00 79.50 261 ALA A CA 1
ATOM 2113 C C . ALA A 1 261 ? -6.919 -3.782 -13.664 1.00 79.50 261 ALA A C 1
ATOM 2115 O O . ALA A 1 261 ? -7.786 -4.070 -14.491 1.00 79.50 261 ALA A O 1
ATOM 2116 N N . GLY A 1 262 ? -6.801 -4.462 -12.518 1.00 68.31 262 GLY A N 1
ATOM 2117 C CA . GLY A 1 262 ? -7.740 -5.498 -12.103 1.00 68.31 262 GLY A CA 1
ATOM 2118 C C . GLY A 1 262 ? -9.145 -4.964 -11.820 1.00 68.31 262 GLY A C 1
ATOM 2119 O O . GLY A 1 262 ? -9.339 -3.897 -11.236 1.00 68.31 262 GLY A O 1
ATOM 2120 N N . ASN A 1 263 ? -10.160 -5.744 -12.200 1.00 56.34 263 ASN A N 1
ATOM 2121 C CA . ASN A 1 263 ? -11.543 -5.430 -11.857 1.00 56.34 263 ASN A CA 1
ATOM 2122 C C . ASN A 1 263 ? -11.733 -5.542 -10.333 1.00 56.34 263 ASN A C 1
ATOM 2124 O O . ASN A 1 263 ? -11.525 -6.612 -9.768 1.00 56.34 263 ASN A O 1
ATOM 2128 N N . ASN A 1 264 ? -12.201 -4.458 -9.704 1.00 63.19 264 ASN A N 1
ATOM 2129 C CA . ASN A 1 264 ? -12.557 -4.328 -8.278 1.00 63.19 264 ASN A CA 1
ATOM 2130 C C . ASN A 1 264 ? -11.412 -4.110 -7.272 1.00 63.19 264 ASN A C 1
ATOM 2132 O O . ASN A 1 264 ? -11.675 -4.150 -6.071 1.00 63.19 264 ASN A O 1
ATOM 2136 N N . GLN A 1 265 ? -10.190 -3.806 -7.715 1.00 71.25 265 GLN A N 1
ATOM 2137 C CA . GLN A 1 265 ? -9.117 -3.454 -6.783 1.00 71.25 265 GLN A CA 1
ATOM 2138 C C . GLN A 1 265 ? -9.265 -2.011 -6.284 1.00 71.25 265 GLN A C 1
ATOM 2140 O O . GLN A 1 265 ? -9.232 -1.078 -7.085 1.00 71.25 265 GLN A O 1
ATOM 2145 N N . ALA A 1 266 ? -9.422 -1.816 -4.971 1.00 74.94 266 ALA A N 1
ATOM 2146 C CA . ALA A 1 266 ? -9.497 -0.483 -4.363 1.00 74.94 266 ALA A CA 1
ATOM 2147 C C . ALA A 1 266 ? -8.161 -0.054 -3.741 1.00 74.94 266 ALA A C 1
ATOM 2149 O O . ALA A 1 266 ? -7.737 1.078 -3.932 1.00 74.94 266 ALA A O 1
ATOM 2150 N N . ALA A 1 267 ? -7.460 -0.941 -3.043 1.00 78.44 267 ALA A N 1
ATOM 2151 C CA . ALA A 1 267 ? -6.125 -0.662 -2.528 1.00 78.44 267 ALA A CA 1
ATOM 2152 C C . ALA A 1 267 ? -5.345 -1.955 -2.301 1.00 78.44 267 ALA A C 1
ATOM 2154 O O . ALA A 1 267 ? -5.939 -3.024 -2.354 1.00 78.44 267 ALA A O 1
ATOM 2155 N N . ALA A 1 268 ? -4.037 -1.868 -2.098 1.00 79.94 268 ALA A N 1
ATOM 2156 C CA . ALA A 1 268 ? -3.212 -3.011 -1.742 1.00 79.94 268 ALA A CA 1
ATOM 2157 C C . ALA A 1 268 ? -1.968 -2.573 -0.974 1.00 79.94 268 ALA A C 1
ATOM 2159 O O . ALA A 1 268 ? -1.419 -1.499 -1.235 1.00 79.94 268 ALA A O 1
ATOM 2160 N N . VAL A 1 269 ? -1.479 -3.453 -0.107 1.00 78.62 269 VAL A N 1
ATOM 2161 C CA . VAL A 1 269 ? -0.110 -3.409 0.400 1.00 78.62 269 VAL A CA 1
ATOM 2162 C C . VAL A 1 269 ? 0.760 -4.368 -0.408 1.00 78.62 269 VAL A C 1
ATOM 2164 O O . VAL A 1 269 ? 0.484 -5.565 -0.475 1.00 78.62 269 VAL A O 1
ATOM 2167 N N . LEU A 1 270 ? 1.811 -3.837 -1.027 1.00 77.81 270 LEU A N 1
ATOM 2168 C CA . LEU A 1 270 ? 2.876 -4.614 -1.646 1.00 77.81 270 LEU A CA 1
ATOM 2169 C C . LEU A 1 270 ? 4.144 -4.508 -0.816 1.00 77.81 270 LEU A C 1
ATOM 2171 O O . LEU A 1 270 ? 4.443 -3.477 -0.216 1.00 77.81 270 LEU A O 1
ATOM 2175 N N . MET A 1 271 ? 4.903 -5.587 -0.838 1.00 72.69 271 MET A N 1
ATOM 2176 C CA . MET A 1 271 ? 6.209 -5.660 -0.225 1.00 72.69 271 MET A CA 1
ATOM 2177 C C . MET A 1 271 ? 7.093 -6.525 -1.104 1.00 72.69 271 MET A C 1
ATOM 2179 O O . MET A 1 271 ? 6.614 -7.450 -1.768 1.00 72.69 271 MET A O 1
ATOM 2183 N N . THR A 1 272 ? 8.371 -6.187 -1.117 1.00 70.50 272 THR A N 1
ATOM 2184 C CA . THR A 1 272 ? 9.392 -7.019 -1.732 1.00 70.50 272 THR A CA 1
ATOM 2185 C C . THR A 1 272 ? 9.484 -8.367 -1.007 1.00 70.50 272 THR A C 1
ATOM 2187 O O . THR A 1 272 ? 9.157 -8.454 0.169 1.00 70.50 272 THR A O 1
ATOM 2190 N N . ASP A 1 273 ? 9.892 -9.425 -1.704 1.00 68.12 273 ASP A N 1
ATOM 2191 C CA . ASP A 1 273 ? 10.096 -10.760 -1.126 1.00 68.12 273 ASP A CA 1
ATOM 2192 C C . ASP A 1 273 ? 10.872 -10.724 0.215 1.00 68.12 273 ASP A C 1
ATOM 2194 O O . ASP A 1 273 ? 12.083 -10.506 0.228 1.00 68.12 273 ASP A O 1
ATOM 2198 N N . GLU A 1 274 ? 10.163 -10.930 1.336 1.00 57.16 274 GLU A N 1
ATOM 2199 C CA . GLU A 1 274 ? 10.701 -10.871 2.710 1.00 57.16 274 GLU A CA 1
ATOM 2200 C C . GLU A 1 274 ? 11.751 -11.948 2.993 1.00 57.16 274 GLU A C 1
ATOM 2202 O O . GLU A 1 274 ? 12.550 -11.810 3.921 1.00 57.16 274 GLU A O 1
ATOM 2207 N N . ASP A 1 275 ? 11.764 -13.022 2.198 1.00 60.38 275 ASP A N 1
ATOM 2208 C CA . ASP A 1 275 ? 12.741 -14.099 2.339 1.00 60.38 275 ASP A CA 1
ATOM 2209 C C . ASP A 1 275 ? 14.125 -13.698 1.793 1.00 60.38 275 ASP A C 1
ATOM 2211 O O . ASP A 1 275 ? 15.102 -14.434 1.980 1.00 60.38 275 ASP A O 1
ATOM 2215 N N . LEU A 1 276 ? 14.240 -12.544 1.121 1.00 61.22 276 LEU A N 1
ATOM 2216 C CA . LEU A 1 276 ? 15.512 -12.027 0.634 1.00 61.22 276 LEU A CA 1
ATOM 2217 C C . LEU A 1 276 ? 16.219 -11.222 1.738 1.00 61.22 276 LEU A C 1
ATOM 2219 O O . LEU A 1 276 ? 15.782 -10.122 2.067 1.00 61.22 276 LEU A O 1
ATOM 2223 N N . PRO A 1 277 ? 17.341 -11.711 2.301 1.00 58.47 277 PRO A N 1
ATOM 2224 C CA . PRO A 1 277 ? 18.123 -10.908 3.237 1.00 58.47 277 PRO A CA 1
ATOM 2225 C C . PRO A 1 277 ? 18.727 -9.673 2.546 1.00 58.47 277 PRO A C 1
ATOM 2227 O O . PRO A 1 277 ? 19.003 -9.709 1.348 1.00 58.47 277 PRO A O 1
ATOM 2230 N N . ASP A 1 278 ? 19.062 -8.628 3.311 1.00 56.25 278 ASP A N 1
ATOM 2231 C CA . ASP A 1 278 ? 19.700 -7.381 2.825 1.00 56.25 278 ASP A CA 1
ATOM 2232 C C . ASP A 1 278 ? 20.992 -7.598 2.005 1.00 56.25 278 ASP A C 1
ATOM 2234 O O . ASP A 1 278 ? 21.484 -6.704 1.321 1.00 56.25 278 ASP A O 1
ATOM 2238 N N . ASN A 1 279 ? 21.586 -8.789 2.099 1.00 56.41 279 ASN A N 1
ATOM 2239 C CA . ASN A 1 279 ? 22.785 -9.208 1.381 1.00 56.41 279 ASN A CA 1
ATOM 2240 C C . ASN A 1 279 ? 22.537 -10.383 0.419 1.00 56.41 279 ASN A C 1
ATOM 2242 O O . ASN A 1 279 ? 23.485 -11.095 0.071 1.00 56.41 279 ASN A O 1
ATOM 2246 N N . ALA A 1 280 ? 21.282 -10.609 0.024 1.00 58.50 280 ALA A N 1
ATOM 2247 C CA . ALA A 1 280 ? 20.903 -11.639 -0.925 1.00 58.50 280 ALA A CA 1
ATOM 2248 C C . ALA A 1 280 ? 21.697 -11.461 -2.229 1.00 58.50 280 ALA A C 1
ATOM 2250 O O . ALA A 1 280 ? 21.658 -10.391 -2.848 1.00 58.50 280 ALA A O 1
ATOM 2251 N N . PRO A 1 281 ? 22.423 -12.498 -2.670 1.00 54.91 281 PRO A N 1
ATOM 2252 C CA . PRO A 1 281 ? 23.065 -12.493 -3.972 1.00 54.91 281 PRO A CA 1
ATOM 2253 C C . PRO A 1 281 ? 22.024 -12.204 -5.079 1.00 54.91 281 PRO A C 1
ATOM 2255 O O . PRO A 1 281 ? 20.932 -12.764 -5.062 1.00 54.91 281 PRO A O 1
ATOM 2258 N N . GLY A 1 282 ? 22.320 -11.259 -5.978 1.00 54.41 282 GLY A N 1
ATOM 2259 C CA . GLY A 1 282 ? 21.426 -10.823 -7.063 1.00 54.41 282 GLY A CA 1
ATOM 2260 C C . GLY A 1 282 ? 20.635 -9.562 -6.734 1.00 54.41 282 GLY A C 1
ATOM 2261 O O . GLY A 1 282 ? 20.386 -8.746 -7.614 1.00 54.41 282 GLY A O 1
ATOM 2262 N N . ALA A 1 283 ? 20.344 -9.297 -5.455 1.00 51.75 283 ALA A N 1
ATOM 2263 C CA . ALA A 1 283 ? 19.543 -8.152 -4.992 1.00 51.75 283 ALA A CA 1
ATOM 2264 C C . ALA A 1 283 ? 20.307 -6.820 -4.936 1.00 51.75 283 ALA A C 1
ATOM 2266 O O . ALA A 1 283 ? 19.927 -5.919 -4.200 1.00 51.75 283 ALA A O 1
ATOM 2267 N N . GLY A 1 284 ? 21.401 -6.679 -5.692 1.00 50.22 284 GLY A N 1
ATOM 2268 C CA . GLY A 1 284 ? 22.236 -5.471 -5.679 1.00 50.22 284 GLY A CA 1
ATOM 2269 C C . GLY A 1 284 ? 21.516 -4.185 -6.102 1.00 50.22 284 GLY A C 1
ATOM 2270 O O . GLY A 1 284 ? 22.084 -3.104 -5.961 1.00 50.22 284 GLY A O 1
ATOM 2271 N N . ALA A 1 285 ? 20.283 -4.301 -6.588 1.00 46.53 285 ALA A N 1
ATOM 2272 C CA . ALA A 1 285 ? 19.361 -3.202 -6.752 1.00 46.53 285 ALA A CA 1
ATOM 2273 C C . ALA A 1 285 ? 18.322 -3.238 -5.618 1.00 46.53 285 ALA A C 1
ATOM 2275 O O . ALA A 1 285 ? 17.718 -4.274 -5.345 1.00 46.53 285 ALA A O 1
ATOM 2276 N N . ILE A 1 286 ? 18.191 -2.104 -4.929 1.00 57.81 286 ILE A N 1
ATOM 2277 C CA . ILE A 1 286 ? 17.545 -1.957 -3.620 1.00 57.81 286 ILE A CA 1
ATOM 2278 C C . ILE A 1 286 ? 16.158 -2.607 -3.589 1.00 57.81 286 ILE A C 1
ATOM 2280 O O . ILE A 1 286 ? 15.310 -2.307 -4.432 1.00 57.81 286 ILE A O 1
ATOM 2284 N N . LEU A 1 287 ? 15.932 -3.454 -2.581 1.00 61.84 287 LEU A N 1
ATOM 2285 C CA . LEU A 1 287 ? 14.603 -3.926 -2.205 1.00 61.84 287 LEU A CA 1
ATOM 2286 C C . LEU A 1 287 ? 13.901 -2.780 -1.482 1.00 61.84 287 LEU A C 1
ATOM 2288 O O . LEU A 1 287 ? 14.418 -2.261 -0.493 1.00 61.84 287 LEU A O 1
ATOM 2292 N N . LEU A 1 288 ? 12.756 -2.349 -2.001 1.00 63.25 288 LEU A N 1
ATOM 2293 C CA . LEU A 1 288 ? 12.015 -1.262 -1.377 1.00 63.25 288 LEU A CA 1
ATOM 2294 C C . LEU A 1 288 ? 11.154 -1.757 -0.218 1.00 63.25 288 LEU A C 1
ATOM 2296 O O . LEU A 1 288 ? 10.678 -2.899 -0.207 1.00 63.25 288 LEU A O 1
ATOM 2300 N N . ASP A 1 289 ? 10.949 -0.828 0.715 1.00 66.25 289 ASP A N 1
ATOM 2301 C CA . ASP A 1 289 ? 10.025 -0.917 1.839 1.00 66.25 289 ASP A CA 1
ATOM 2302 C C . ASP A 1 289 ? 8.573 -1.141 1.382 1.00 66.25 289 ASP A C 1
ATOM 2304 O O . ASP A 1 289 ? 8.233 -1.162 0.203 1.00 66.25 289 ASP A O 1
ATOM 2308 N N . TRP A 1 290 ? 7.671 -1.276 2.346 1.00 77.56 290 TRP A N 1
ATOM 2309 C CA . TRP A 1 290 ? 6.249 -1.481 2.112 1.00 77.56 290 TRP A CA 1
ATOM 2310 C C . TRP A 1 290 ? 5.617 -0.347 1.302 1.00 77.56 290 TRP A C 1
ATOM 2312 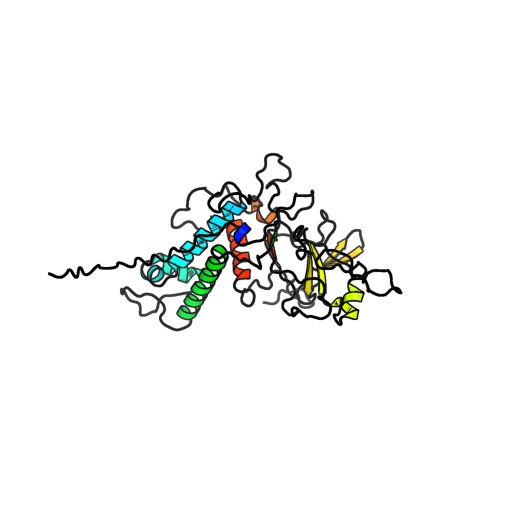O O . TRP A 1 290 ? 5.711 0.837 1.654 1.00 77.56 290 TRP A O 1
ATOM 2322 N N . HIS A 1 291 ? 4.893 -0.732 0.258 1.00 82.38 291 HIS A N 1
ATOM 2323 C CA . HIS A 1 291 ? 4.120 0.153 -0.597 1.00 82.38 291 HIS A CA 1
ATOM 2324 C C . HIS A 1 291 ? 2.635 -0.011 -0.291 1.00 82.38 291 HIS A C 1
ATOM 2326 O O . HIS A 1 291 ? 2.066 -1.080 -0.486 1.00 82.38 291 HIS A O 1
ATOM 2332 N N . VAL A 1 292 ? 1.976 1.066 0.120 1.00 85.44 292 VAL A N 1
ATOM 2333 C CA . VAL A 1 292 ? 0.515 1.161 0.137 1.00 85.44 292 VAL A CA 1
ATOM 2334 C C . VAL A 1 292 ? 0.072 1.813 -1.169 1.00 85.44 292 VAL A C 1
ATOM 2336 O O . VAL A 1 292 ? 0.466 2.937 -1.475 1.00 85.44 292 VAL A O 1
ATOM 2339 N N . ILE A 1 293 ? -0.754 1.125 -1.949 1.00 85.75 293 ILE A N 1
ATOM 2340 C CA . ILE A 1 293 ? -1.215 1.574 -3.265 1.00 85.75 293 ILE A CA 1
ATOM 2341 C C . ILE A 1 293 ? -2.732 1.728 -3.231 1.00 85.75 293 ILE A C 1
ATOM 2343 O O . ILE A 1 293 ? -3.450 0.750 -3.068 1.00 85.75 293 ILE A O 1
ATOM 2347 N N . LEU A 1 294 ? -3.235 2.945 -3.434 1.00 84.44 294 LEU A N 1
ATOM 2348 C CA . LEU A 1 294 ? -4.660 3.243 -3.584 1.00 84.44 294 LEU A CA 1
ATOM 2349 C C . LEU A 1 294 ? -5.014 3.270 -5.080 1.00 84.44 294 LEU A C 1
ATOM 2351 O O . LEU A 1 294 ? -4.621 4.186 -5.806 1.00 84.44 294 LEU A O 1
ATOM 2355 N N . CYS A 1 295 ? -5.744 2.263 -5.559 1.00 79.69 295 CYS A N 1
ATOM 2356 C CA . CYS A 1 295 ? -6.021 2.062 -6.981 1.00 79.69 295 CYS A CA 1
ATOM 2357 C C . CYS A 1 295 ? -7.114 2.983 -7.502 1.00 79.69 295 CYS A C 1
ATOM 2359 O O . CYS A 1 295 ? -8.265 2.914 -7.086 1.00 79.69 295 CYS A O 1
ATOM 2361 N N . THR A 1 296 ? -6.768 3.858 -8.439 1.00 70.62 296 THR A N 1
ATOM 2362 C CA . THR A 1 296 ? -7.668 4.918 -8.885 1.00 70.62 296 THR A CA 1
ATOM 2363 C C . THR A 1 296 ? -8.239 4.686 -10.286 1.00 70.62 296 THR A C 1
ATOM 2365 O O . THR A 1 296 ? -7.528 4.171 -11.144 1.00 70.62 296 THR A O 1
ATOM 2368 N N . PRO A 1 297 ? -9.494 5.109 -10.562 1.00 63.34 297 PRO A N 1
ATOM 2369 C CA . PRO A 1 297 ? -10.408 5.859 -9.693 1.00 63.34 297 PRO A CA 1
ATOM 2370 C C . PRO A 1 297 ? -11.185 5.003 -8.681 1.00 63.34 297 PRO A C 1
ATOM 2372 O O . PRO A 1 297 ? -11.963 5.568 -7.925 1.00 63.34 297 PRO A O 1
ATOM 2375 N N . GLN A 1 298 ? -11.016 3.681 -8.650 1.00 67.69 298 GLN A N 1
ATOM 2376 C CA . GLN A 1 298 ? -11.819 2.739 -7.859 1.00 67.69 298 GLN A CA 1
ATOM 2377 C C . GLN A 1 298 ? -11.818 3.093 -6.364 1.00 67.69 298 GLN A C 1
ATOM 2379 O O . GLN A 1 298 ? -12.894 3.253 -5.795 1.00 67.69 298 GLN A O 1
ATOM 2384 N N . ALA A 1 299 ? -10.643 3.365 -5.790 1.00 69.62 299 ALA A N 1
ATOM 2385 C CA . ALA A 1 299 ? -10.410 3.859 -4.428 1.00 69.62 299 ALA A CA 1
ATOM 2386 C C . ALA A 1 299 ? -11.089 5.196 -4.104 1.00 69.62 299 ALA A C 1
ATOM 2388 O O . ALA A 1 299 ? -11.025 5.655 -2.971 1.00 69.62 299 ALA A O 1
ATOM 2389 N N . PHE A 1 300 ? -11.665 5.875 -5.096 1.00 66.69 300 PHE A N 1
ATOM 2390 C CA . PHE A 1 300 ? -12.317 7.175 -4.947 1.00 66.69 300 PHE A CA 1
ATOM 2391 C C . PHE A 1 300 ? -13.635 7.265 -5.734 1.00 66.69 300 PHE A C 1
ATOM 2393 O O . PHE A 1 300 ? -14.182 8.360 -5.908 1.00 66.69 300 PHE A O 1
ATOM 2400 N N . SER A 1 301 ? -14.139 6.131 -6.239 1.00 56.81 301 SER A N 1
ATOM 2401 C CA . SER A 1 301 ? -15.262 6.095 -7.171 1.00 56.81 301 SER A CA 1
ATOM 2402 C C . SER A 1 301 ? -16.579 6.370 -6.439 1.00 56.81 301 SER A C 1
ATOM 2404 O O . SER A 1 301 ? -16.897 5.671 -5.474 1.00 56.81 301 SER A O 1
ATOM 2406 N N . PRO A 1 302 ? -17.416 7.305 -6.931 1.00 43.69 302 PRO A N 1
ATOM 2407 C CA . PRO A 1 302 ? -18.738 7.574 -6.362 1.00 43.69 302 PRO A CA 1
ATOM 2408 C C . PRO A 1 302 ? -19.687 6.368 -6.427 1.00 43.69 302 PRO A C 1
ATOM 2410 O O . PRO A 1 302 ? -20.650 6.301 -5.679 1.00 43.69 302 PRO A O 1
ATOM 2413 N N . ALA A 1 303 ? -19.440 5.375 -7.290 1.00 43.25 303 ALA A N 1
ATOM 2414 C CA . ALA A 1 303 ? -20.263 4.161 -7.321 1.00 43.25 303 ALA A CA 1
ATOM 2415 C C . ALA A 1 303 ? -20.091 3.290 -6.057 1.00 43.25 303 ALA A C 1
ATOM 2417 O O . ALA A 1 303 ? -20.973 2.492 -5.744 1.00 43.25 303 ALA A O 1
ATOM 2418 N N . GLN A 1 304 ? -18.989 3.470 -5.319 1.00 45.59 304 GLN A N 1
ATOM 2419 C CA . GLN A 1 304 ? -18.762 2.901 -3.985 1.00 45.59 304 GLN A CA 1
ATOM 2420 C C . GLN A 1 304 ? -19.137 3.879 -2.851 1.00 45.59 304 GLN A C 1
ATOM 2422 O O . GLN A 1 304 ? -19.064 3.510 -1.681 1.00 45.59 304 GLN A O 1
ATOM 2427 N N . GLY A 1 305 ? -19.564 5.105 -3.182 1.00 36.59 305 GLY A N 1
ATOM 2428 C CA . GLY A 1 305 ? -19.894 6.172 -2.238 1.00 36.59 305 GLY A CA 1
ATOM 2429 C C . GLY A 1 305 ? -21.267 6.777 -2.520 1.00 36.59 305 GLY A C 1
ATOM 2430 O O . GLY A 1 305 ? -21.422 7.638 -3.384 1.00 36.59 305 GLY A O 1
ATOM 2431 N N . ARG A 1 306 ? -22.284 6.372 -1.753 1.00 35.38 306 ARG A N 1
ATOM 2432 C CA . ARG A 1 306 ? -23.462 7.230 -1.605 1.00 35.38 306 ARG A CA 1
ATOM 2433 C C . ARG A 1 306 ? -23.088 8.408 -0.711 1.00 35.38 306 ARG A C 1
ATOM 2435 O O . ARG A 1 306 ? -22.838 8.197 0.463 1.00 35.38 306 ARG A O 1
ATOM 2442 N N . GLU A 1 307 ? -23.133 9.582 -1.337 1.00 40.28 307 GLU A N 1
ATOM 2443 C CA . GLU A 1 307 ? -23.318 10.931 -0.786 1.00 40.28 307 GLU A CA 1
ATOM 2444 C C . GLU A 1 307 ? -22.321 11.397 0.285 1.00 40.28 307 GLU A C 1
ATOM 2446 O O . GLU A 1 307 ? -22.293 10.887 1.394 1.00 40.28 307 GLU A O 1
ATOM 2451 N N . GLU A 1 308 ? -21.559 12.431 -0.099 1.00 43.88 308 GLU A N 1
ATOM 2452 C CA . GLU A 1 308 ? -20.902 13.432 0.750 1.00 43.88 308 GLU A CA 1
ATOM 2453 C C . GLU A 1 308 ? -20.603 12.990 2.186 1.00 43.88 308 GLU A C 1
ATOM 2455 O O . GLU A 1 308 ? -21.468 13.107 3.052 1.00 43.88 308 GLU A O 1
ATOM 2460 N N . ILE A 1 309 ? -19.349 12.599 2.464 1.00 44.41 309 ILE A N 1
ATOM 2461 C CA . ILE A 1 309 ? -18.840 12.509 3.838 1.00 44.41 309 ILE A CA 1
ATOM 2462 C C . ILE A 1 309 ? -19.297 13.745 4.630 1.00 44.41 309 ILE A C 1
ATOM 2464 O O . ILE A 1 309 ? -18.776 14.841 4.373 1.00 44.41 309 ILE A O 1
ATOM 2468 N N . PRO A 1 310 ? -20.188 13.604 5.624 1.00 43.12 310 PRO A N 1
ATOM 2469 C CA . PRO A 1 310 ? -20.615 14.749 6.405 1.00 43.12 310 PRO A CA 1
ATOM 2470 C C . PRO A 1 310 ? -19.405 15.304 7.158 1.00 43.12 310 PRO A C 1
ATOM 2472 O O . PRO A 1 310 ? -18.648 14.546 7.767 1.00 43.12 310 PRO A O 1
ATOM 2475 N N . ASP A 1 311 ? -19.205 16.621 7.113 1.00 41.38 311 ASP A N 1
ATOM 2476 C CA . ASP A 1 311 ? -18.127 17.300 7.853 1.00 41.38 311 ASP A CA 1
ATOM 2477 C C . ASP A 1 311 ? -18.314 17.205 9.382 1.00 41.38 311 ASP A C 1
ATOM 2479 O O . ASP A 1 311 ? -17.421 17.536 10.164 1.00 41.38 311 ASP A O 1
ATOM 2483 N N . GLU A 1 312 ? -19.474 16.719 9.825 1.00 45.06 312 GLU A N 1
ATOM 2484 C CA . GLU A 1 312 ? -19.829 16.533 11.224 1.00 45.06 312 GLU A CA 1
ATOM 2485 C C . GLU A 1 312 ? -19.547 15.103 11.712 1.00 45.06 312 GLU A C 1
ATOM 2487 O O . GLU A 1 312 ? -19.678 14.113 10.987 1.00 45.06 312 GLU A O 1
ATOM 2492 N N . ALA A 1 313 ? -19.180 14.982 12.992 1.00 42.06 313 ALA A N 1
ATOM 2493 C CA . ALA A 1 313 ? -19.030 13.686 13.640 1.00 42.06 313 ALA A CA 1
ATOM 2494 C C . ALA A 1 313 ? -20.354 12.909 13.576 1.00 42.06 313 ALA A C 1
ATOM 2496 O O . ALA A 1 313 ? -21.382 13.391 14.053 1.00 42.06 313 ALA A O 1
ATOM 2497 N N . GLN A 1 314 ? -20.310 11.690 13.034 1.00 41.19 314 GLN A N 1
ATOM 2498 C CA . GLN A 1 314 ? -21.489 10.834 12.934 1.00 41.19 314 GLN A CA 1
ATOM 2499 C C . GLN A 1 314 ? -22.104 10.586 14.328 1.00 41.19 314 GLN A C 1
ATOM 2501 O O . GLN A 1 314 ? -21.358 10.353 15.291 1.00 41.19 314 GLN A O 1
ATOM 2506 N N . PRO A 1 315 ? -23.444 10.623 14.470 1.00 40.50 315 PRO A N 1
ATOM 2507 C CA . PRO A 1 315 ? -24.116 10.325 15.729 1.00 40.50 315 PRO A CA 1
ATOM 2508 C C . PRO A 1 315 ? -23.722 8.956 16.307 1.00 40.50 315 PRO A C 1
ATOM 2510 O O . PRO A 1 315 ? -23.340 8.021 15.598 1.00 40.50 315 PRO A O 1
ATOM 2513 N N . VAL A 1 316 ? -23.848 8.796 17.623 1.00 39.09 316 VAL A N 1
ATOM 2514 C CA . VAL A 1 316 ? -23.685 7.483 18.265 1.00 39.09 316 VAL A CA 1
ATOM 2515 C C . VAL A 1 316 ? -24.775 6.536 17.742 1.00 39.09 316 VAL A C 1
ATOM 2517 O O . VAL A 1 316 ? -25.955 6.864 17.826 1.00 39.09 316 VAL A O 1
ATOM 2520 N N . GLY A 1 317 ? -24.384 5.370 17.212 1.00 33.50 317 GLY A N 1
ATOM 2521 C CA . GLY A 1 317 ? -25.304 4.382 16.622 1.00 33.50 317 GLY A CA 1
ATOM 2522 C C . GLY A 1 317 ? -25.358 4.368 15.090 1.00 33.50 317 GLY A C 1
ATOM 2523 O O . GLY A 1 317 ? -26.157 3.628 14.521 1.00 33.50 317 GLY A O 1
ATOM 2524 N N . THR A 1 318 ? -24.514 5.154 14.422 1.00 36.53 318 THR A N 1
ATOM 2525 C CA . THR A 1 318 ? -24.393 5.137 12.958 1.00 36.53 318 THR A CA 1
ATOM 2526 C C . THR A 1 318 ? -23.738 3.819 12.510 1.00 36.53 318 THR A C 1
ATOM 2528 O O . THR A 1 318 ? -22.740 3.389 13.093 1.00 36.53 318 THR A O 1
ATOM 2531 N N . HIS A 1 319 ? -24.347 3.121 11.548 1.00 35.66 319 HIS A N 1
ATOM 2532 C CA . HIS A 1 319 ? -23.902 1.797 11.106 1.00 35.66 319 HIS A CA 1
ATOM 2533 C C . HIS A 1 319 ? -22.594 1.879 10.297 1.00 35.66 319 HIS A C 1
ATOM 2535 O O . HIS A 1 319 ? -22.326 2.871 9.628 1.00 35.66 319 HIS A O 1
ATOM 2541 N N . LEU A 1 320 ? -21.790 0.809 10.315 1.00 35.78 320 LEU A N 1
ATOM 2542 C CA . LEU A 1 320 ? -20.522 0.716 9.569 1.00 35.78 320 LEU A CA 1
ATOM 2543 C C . LEU A 1 320 ? -20.679 0.930 8.051 1.00 35.78 320 LEU A C 1
ATOM 2545 O O . LEU A 1 320 ? -19.720 1.319 7.402 1.00 35.78 320 LEU A O 1
ATOM 2549 N N . ASP A 1 321 ? -21.876 0.711 7.504 1.00 33.06 321 ASP A N 1
ATOM 2550 C CA . ASP A 1 321 ? -22.236 0.941 6.096 1.00 33.06 321 ASP A CA 1
ATOM 2551 C C . ASP A 1 321 ? -22.391 2.431 5.722 1.00 33.06 321 ASP A C 1
ATOM 2553 O O . ASP A 1 321 ? -22.497 2.758 4.543 1.00 33.06 321 ASP A O 1
ATOM 2557 N N . THR A 1 322 ? -22.381 3.330 6.711 1.00 36.34 322 THR A N 1
ATOM 2558 C CA . THR A 1 322 ? -22.352 4.794 6.528 1.00 36.34 322 THR A CA 1
ATOM 2559 C C . THR A 1 322 ? -20.947 5.385 6.635 1.00 36.34 322 THR A C 1
ATOM 2561 O O . THR A 1 322 ? -20.742 6.555 6.316 1.00 36.34 322 THR A O 1
ATOM 2564 N N . LEU A 1 323 ? -19.973 4.592 7.095 1.00 43.06 323 LEU A N 1
ATOM 2565 C CA . LEU A 1 323 ? -18.566 4.938 6.960 1.00 43.06 323 LEU A CA 1
ATOM 2566 C C . LEU A 1 323 ? -18.214 4.681 5.500 1.00 43.06 323 LEU A C 1
ATOM 2568 O O . LEU A 1 323 ? -18.394 3.565 5.012 1.00 43.06 323 LEU A O 1
ATOM 2572 N N . GLU A 1 324 ? -17.762 5.710 4.787 1.00 49.84 324 GLU A N 1
ATOM 2573 C CA . GLU A 1 324 ? -17.393 5.534 3.389 1.00 49.84 324 GLU A CA 1
ATOM 2574 C C . GLU A 1 324 ? -16.377 4.397 3.252 1.00 49.84 324 GLU A C 1
ATOM 2576 O O . GLU A 1 324 ? -15.375 4.340 3.974 1.00 49.84 324 GLU A O 1
ATOM 2581 N N . VAL A 1 325 ? -16.642 3.504 2.292 1.00 55.47 325 VAL A N 1
ATOM 2582 C CA . VAL A 1 325 ? -15.829 2.318 1.980 1.00 55.47 325 VAL A CA 1
ATOM 2583 C C . VAL A 1 325 ? -14.346 2.680 1.864 1.00 55.47 325 VAL A C 1
ATOM 2585 O O . VAL A 1 325 ? -13.494 1.901 2.263 1.00 55.47 325 VAL A O 1
ATOM 2588 N N . LEU A 1 326 ? -14.035 3.903 1.431 1.00 60.34 326 LEU A N 1
ATOM 2589 C CA . LEU A 1 326 ? -12.679 4.391 1.193 1.00 60.34 326 LEU A CA 1
ATOM 2590 C C . LEU A 1 326 ? -11.841 4.548 2.468 1.00 60.34 326 LEU A C 1
ATOM 2592 O O . LEU A 1 326 ? -10.678 4.143 2.492 1.00 60.34 326 LEU A O 1
ATOM 2596 N N . ALA A 1 327 ? -12.416 5.102 3.542 1.00 62.59 327 ALA A N 1
ATOM 2597 C CA . ALA A 1 327 ? -11.702 5.225 4.813 1.00 62.59 327 ALA A CA 1
ATOM 2598 C C . ALA A 1 327 ? -11.500 3.858 5.473 1.00 62.59 327 ALA A C 1
ATOM 2600 O O . ALA A 1 327 ? -10.481 3.629 6.121 1.00 62.59 327 ALA A O 1
ATOM 2601 N N . LEU A 1 328 ? -12.446 2.938 5.268 1.00 69.19 328 LEU A N 1
ATOM 2602 C CA . LEU A 1 328 ? -12.315 1.549 5.695 1.00 69.19 328 LEU A CA 1
ATOM 2603 C C . LEU A 1 328 ? -11.264 0.797 4.873 1.00 69.19 328 LEU A C 1
ATOM 2605 O O . LEU A 1 328 ? -10.517 0.023 5.457 1.00 69.19 328 LEU A O 1
ATOM 2609 N N . THR A 1 329 ? -11.158 1.053 3.567 1.00 74.25 329 THR A N 1
ATOM 2610 C CA . THR A 1 329 ? -10.127 0.471 2.699 1.00 74.25 329 THR A CA 1
ATOM 2611 C C . THR A 1 329 ? -8.734 0.922 3.122 1.00 74.25 329 THR A C 1
ATOM 2613 O O . THR A 1 329 ? -7.888 0.079 3.389 1.00 74.25 329 THR A O 1
ATOM 2616 N N . PHE A 1 330 ? -8.481 2.226 3.273 1.00 78.94 330 PHE A N 1
ATOM 2617 C CA . PHE A 1 330 ? -7.150 2.665 3.708 1.00 78.94 330 PHE A CA 1
ATOM 2618 C C . PHE A 1 330 ? -6.844 2.212 5.149 1.00 78.94 330 PHE A C 1
ATOM 2620 O O . PHE A 1 330 ? -5.722 1.808 5.454 1.00 78.94 330 PHE A O 1
ATOM 2627 N N . LEU A 1 331 ? -7.849 2.179 6.034 1.00 79.31 331 LEU A N 1
ATOM 2628 C CA . LEU A 1 331 ? -7.681 1.599 7.366 1.00 79.31 331 LEU A CA 1
ATOM 2629 C C . LEU A 1 331 ? -7.327 0.111 7.315 1.00 79.31 331 LEU A C 1
ATOM 2631 O O . LEU A 1 331 ? -6.446 -0.314 8.058 1.00 79.31 331 LEU A O 1
ATOM 2635 N N . HIS A 1 332 ? -7.994 -0.659 6.458 1.00 80.56 332 HIS A N 1
ATOM 2636 C CA . HIS A 1 332 ? -7.728 -2.077 6.234 1.00 80.56 332 HIS A CA 1
ATOM 2637 C C . HIS A 1 332 ? -6.277 -2.298 5.790 1.00 80.56 332 HIS A C 1
ATOM 2639 O O . HIS A 1 332 ? -5.553 -3.023 6.471 1.00 80.56 332 HIS A O 1
ATOM 2645 N N . GLU A 1 333 ? -5.814 -1.581 4.759 1.00 79.62 333 GLU A N 1
ATOM 2646 C CA . GLU A 1 333 ? -4.419 -1.665 4.299 1.00 79.62 333 GLU A CA 1
ATOM 2647 C C . GLU A 1 333 ? -3.418 -1.283 5.395 1.00 79.62 333 GLU A C 1
ATOM 2649 O O . GLU A 1 333 ? -2.385 -1.920 5.576 1.00 79.62 333 GLU A O 1
ATOM 2654 N N . MET A 1 334 ? -3.731 -0.281 6.214 1.00 81.75 334 MET A N 1
ATOM 2655 C CA . MET A 1 334 ? -2.858 0.098 7.322 1.00 81.75 334 MET A CA 1
ATOM 2656 C C . MET A 1 334 ? -2.760 -1.001 8.400 1.00 81.75 334 MET A C 1
ATOM 2658 O O . MET A 1 334 ? -1.724 -1.129 9.052 1.00 81.75 334 MET A O 1
ATOM 2662 N N . PHE A 1 335 ? -3.799 -1.819 8.599 1.00 79.69 335 PHE A N 1
ATOM 2663 C CA . PHE A 1 335 ? -3.710 -2.974 9.498 1.00 79.69 335 PHE A CA 1
ATOM 2664 C C . PHE A 1 335 ? -2.810 -4.089 8.943 1.00 79.69 335 PHE A C 1
ATOM 2666 O O . PHE A 1 335 ? -2.223 -4.811 9.753 1.00 79.69 335 PHE A O 1
ATOM 2673 N N . HIS A 1 336 ? -2.618 -4.184 7.622 1.00 76.94 336 HIS A N 1
ATOM 2674 C CA . HIS A 1 336 ? -1.613 -5.076 7.032 1.00 76.94 336 HIS A CA 1
ATOM 2675 C C . HIS A 1 336 ? -0.183 -4.677 7.413 1.00 76.94 336 HIS A C 1
ATOM 2677 O O . HIS A 1 336 ? 0.626 -5.556 7.687 1.00 76.94 336 HIS A O 1
ATOM 2683 N N . LEU A 1 337 ? 0.107 -3.378 7.574 1.00 74.69 337 LEU A N 1
ATOM 2684 C CA . LEU A 1 337 ? 1.428 -2.902 8.024 1.00 74.69 337 LEU A CA 1
ATOM 2685 C C . LEU A 1 337 ? 1.782 -3.328 9.463 1.00 74.69 337 LEU A C 1
ATOM 2687 O O . LEU A 1 337 ? 2.944 -3.296 9.852 1.00 74.69 337 LEU A O 1
ATOM 2691 N N . GLN A 1 338 ? 0.786 -3.665 10.289 1.00 68.62 338 GLN A N 1
ATOM 2692 C CA . GLN A 1 338 ? 0.982 -3.985 11.712 1.00 68.62 338 GLN A CA 1
ATOM 2693 C C . GLN A 1 338 ? 1.229 -5.459 11.982 1.00 68.62 338 GLN A C 1
ATOM 2695 O O . GLN A 1 338 ? 1.807 -5.826 13.006 1.00 68.62 338 GLN A O 1
ATOM 2700 N N . ASN A 1 339 ? 0.645 -6.299 11.141 1.00 60.81 339 ASN A N 1
ATOM 2701 C CA . ASN A 1 339 ? 0.644 -7.732 11.318 1.00 60.81 339 ASN A CA 1
ATOM 2702 C C . ASN A 1 339 ? 0.452 -8.374 9.951 1.00 60.81 339 ASN A C 1
ATOM 2704 O O . ASN A 1 339 ? -0.621 -8.906 9.652 1.00 60.81 339 ASN A O 1
ATOM 2708 N N . TYR A 1 340 ? 1.485 -8.248 9.122 1.00 52.00 340 TYR A N 1
ATOM 2709 C CA . TYR A 1 340 ? 1.518 -8.903 7.831 1.00 52.00 340 TYR A CA 1
ATOM 2710 C C . TYR A 1 340 ? 1.344 -10.398 8.040 1.00 52.00 340 TYR A C 1
ATOM 2712 O O . TYR A 1 340 ? 0.261 -10.866 7.725 1.00 52.00 340 TYR A O 1
ATOM 2720 N N . ASP A 1 341 ? 2.263 -11.064 8.745 1.00 46.62 341 ASP A N 1
ATOM 2721 C CA . ASP A 1 341 ? 2.318 -12.518 8.996 1.00 46.62 341 ASP A CA 1
ATOM 2722 C C . ASP A 1 341 ? 1.083 -13.201 9.614 1.00 46.62 341 ASP A C 1
ATOM 2724 O O . ASP A 1 341 ? 0.926 -14.412 9.432 1.00 46.62 341 ASP A O 1
ATOM 2728 N N . ASP A 1 342 ? 0.136 -12.480 10.238 1.00 47.94 342 ASP A N 1
ATOM 2729 C CA . ASP A 1 342 ? -1.158 -13.048 10.680 1.00 47.94 342 ASP A CA 1
ATOM 2730 C C . ASP A 1 342 ? -2.407 -12.400 10.049 1.00 47.94 342 ASP A C 1
ATOM 2732 O O . ASP A 1 342 ? -3.541 -12.674 10.475 1.00 47.94 342 ASP A O 1
ATOM 2736 N N . SER A 1 343 ? -2.266 -11.494 9.079 1.00 45.34 343 SER A N 1
ATOM 2737 C CA . SER A 1 343 ? -3.437 -10.989 8.357 1.00 45.34 343 SER A CA 1
ATOM 2738 C C . SER A 1 343 ? -4.017 -12.075 7.433 1.00 45.34 343 SER A C 1
ATOM 2740 O O . SER A 1 343 ? -3.326 -12.637 6.594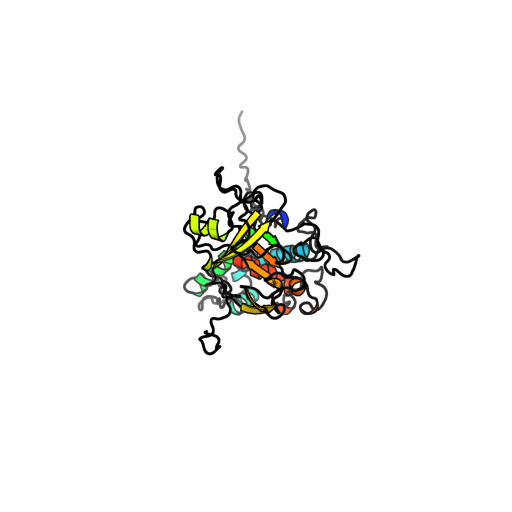 1.00 45.34 343 SER A O 1
ATOM 2742 N N . ALA A 1 344 ? -5.302 -12.417 7.596 1.00 41.25 344 ALA A N 1
ATOM 2743 C CA . ALA A 1 344 ? -5.972 -13.429 6.759 1.00 41.25 344 ALA A CA 1
ATOM 2744 C C . ALA A 1 344 ? -5.977 -13.035 5.267 1.00 41.25 344 ALA A C 1
ATOM 2746 O O . ALA A 1 344 ? -5.957 -13.893 4.388 1.00 41.25 344 ALA A O 1
ATOM 2747 N N . ASP A 1 345 ? -5.909 -11.727 5.027 1.00 45.62 345 ASP A N 1
ATOM 2748 C CA . ASP A 1 345 ? -5.716 -11.062 3.746 1.00 45.62 345 ASP A CA 1
ATOM 2749 C C . ASP A 1 345 ? -4.216 -10.761 3.479 1.00 45.62 345 ASP A C 1
ATOM 2751 O O . ASP A 1 345 ? -3.879 -9.829 2.771 1.00 45.62 345 ASP A O 1
ATOM 2755 N N . GLN A 1 346 ? -3.268 -11.556 3.998 1.00 38.59 346 GLN A N 1
ATOM 2756 C CA . GLN A 1 346 ? -1.868 -11.594 3.502 1.00 38.59 346 GLN A CA 1
ATOM 2757 C C . GLN A 1 346 ? -1.774 -11.949 2.023 1.00 38.59 346 GLN A C 1
ATOM 2759 O O . GLN A 1 346 ? -0.736 -11.807 1.382 1.00 38.59 346 GLN A O 1
ATOM 2764 N N . ARG A 1 347 ? -2.842 -12.567 1.520 1.00 42.84 347 ARG A N 1
ATOM 2765 C CA . ARG A 1 347 ? -2.890 -13.273 0.249 1.00 42.84 347 ARG A CA 1
ATOM 2766 C C . ARG A 1 347 ? -4.146 -12.939 -0.559 1.00 42.84 347 ARG A C 1
ATOM 2768 O O . ARG A 1 347 ? -4.615 -13.843 -1.250 1.00 42.84 347 ARG A O 1
ATOM 2775 N N . PRO A 1 348 ? -4.724 -11.719 -0.540 1.00 36.72 348 PRO A N 1
ATOM 2776 C CA . PRO A 1 348 ? -5.988 -11.482 -1.236 1.00 36.72 348 PRO A CA 1
ATOM 2777 C C . PRO A 1 348 ? -5.804 -11.545 -2.764 1.00 36.72 348 PRO A C 1
ATOM 2779 O O . PRO A 1 348 ? -6.783 -11.538 -3.505 1.00 36.72 348 PRO A O 1
ATOM 2782 N N . PHE A 1 349 ? -4.553 -11.643 -3.238 1.00 42.38 349 PHE A N 1
ATOM 2783 C CA . PHE A 1 349 ? -4.179 -11.558 -4.648 1.00 42.38 349 PHE A CA 1
ATOM 2784 C C . PHE A 1 349 ? -3.283 -12.688 -5.138 1.00 42.38 349 PHE A C 1
ATOM 2786 O O . PHE A 1 349 ? -2.792 -12.610 -6.262 1.00 42.38 349 PHE A O 1
ATOM 2793 N N . ARG A 1 350 ? -3.133 -13.784 -4.382 1.00 34.62 350 ARG A N 1
ATOM 2794 C CA . ARG A 1 350 ? -2.854 -15.034 -5.094 1.00 34.62 350 ARG A CA 1
ATOM 2795 C C . ARG A 1 350 ? -4.142 -15.334 -5.856 1.00 34.62 350 ARG A C 1
ATOM 2797 O O . ARG A 1 350 ? -5.187 -15.420 -5.204 1.00 34.62 350 ARG A O 1
ATOM 2804 N N . PRO A 1 351 ? -4.140 -15.511 -7.190 1.00 30.56 351 PRO A N 1
ATOM 2805 C CA . PRO A 1 351 ? -5.175 -16.324 -7.802 1.00 30.56 351 PRO A CA 1
ATOM 2806 C C . PRO A 1 351 ? -5.287 -17.556 -6.916 1.00 30.56 351 PRO A C 1
ATOM 2808 O O . PRO A 1 351 ? -4.267 -18.201 -6.646 1.00 30.56 351 PRO A O 1
ATOM 2811 N N . LEU A 1 352 ? -6.479 -17.818 -6.369 1.00 32.19 352 LEU A N 1
ATOM 2812 C CA . LEU A 1 352 ? -6.722 -19.078 -5.681 1.00 32.19 352 LEU A CA 1
ATOM 2813 C C . LEU A 1 352 ? -6.122 -20.141 -6.590 1.00 32.19 352 LEU A C 1
ATOM 2815 O O . LEU A 1 352 ? -6.457 -20.155 -7.779 1.00 32.19 352 LEU A O 1
ATOM 2819 N N . LYS A 1 353 ? -5.176 -20.943 -6.077 1.00 33.53 353 LYS A N 1
ATOM 2820 C CA . LYS A 1 353 ? -4.730 -22.130 -6.800 1.00 33.53 353 LYS A CA 1
ATOM 2821 C C . LYS A 1 353 ? -6.014 -22.897 -7.059 1.00 33.53 353 LYS A C 1
ATOM 2823 O O . LYS A 1 353 ? -6.545 -23.529 -6.149 1.00 33.53 353 LYS A O 1
ATOM 2828 N N . GLY A 1 354 ? -6.533 -22.776 -8.276 1.00 32.78 354 GLY A N 1
ATOM 2829 C CA . GLY A 1 354 ? -7.361 -23.819 -8.809 1.00 32.78 354 GLY A CA 1
ATOM 2830 C C . GLY A 1 354 ? -6.501 -25.057 -8.664 1.00 32.78 354 GLY A C 1
ATOM 2831 O O . GLY A 1 354 ? -5.346 -25.081 -9.094 1.00 32.78 354 GLY A O 1
ATOM 2832 N N . ASP A 1 355 ? -7.054 -26.078 -8.037 1.00 37.75 355 ASP A N 1
ATOM 2833 C CA . ASP A 1 355 ? -6.779 -27.410 -8.540 1.00 37.75 355 ASP A CA 1
ATOM 2834 C C . ASP A 1 355 ? -6.914 -27.386 -10.078 1.00 37.75 355 ASP A C 1
ATOM 2836 O O . ASP A 1 355 ? -7.609 -26.530 -10.633 1.00 37.75 355 ASP A O 1
ATOM 2840 N N . ASP A 1 356 ? -6.243 -28.294 -10.789 1.00 39.75 356 ASP A N 1
ATOM 2841 C CA . ASP A 1 356 ? -6.204 -28.335 -12.266 1.00 39.75 356 ASP A CA 1
ATOM 2842 C C . ASP A 1 356 ? -7.606 -28.375 -12.946 1.00 39.75 356 ASP A C 1
ATOM 2844 O O . ASP A 1 356 ? -7.721 -28.308 -14.169 1.00 39.75 356 ASP A O 1
ATOM 2848 N N . ASP A 1 357 ? -8.677 -28.416 -12.143 1.00 36.28 357 ASP A N 1
ATOM 2849 C CA . ASP A 1 357 ? -10.095 -28.395 -12.485 1.00 36.28 357 ASP A CA 1
ATOM 2850 C C . ASP A 1 357 ? -10.826 -27.058 -12.173 1.00 36.28 357 ASP A C 1
ATOM 2852 O O . ASP A 1 357 ? -12.045 -26.965 -12.358 1.00 36.28 357 ASP A O 1
ATOM 2856 N N . GLY A 1 358 ? -10.130 -26.016 -11.703 1.00 29.22 358 GLY A N 1
ATOM 2857 C CA . GLY A 1 358 ? -10.661 -24.659 -11.532 1.00 29.22 358 GLY A CA 1
ATOM 2858 C C . GLY A 1 358 ? -11.632 -24.456 -10.362 1.00 29.22 358 GLY A C 1
ATOM 2859 O O . GLY A 1 358 ? -12.548 -23.634 -10.483 1.00 29.22 358 GLY A O 1
ATOM 2860 N N . LYS A 1 359 ? -11.482 -25.170 -9.237 1.00 25.59 359 LYS A N 1
ATOM 2861 C CA . LYS A 1 359 ? -12.298 -24.927 -8.037 1.00 25.59 359 LYS A CA 1
ATOM 2862 C C . LYS A 1 359 ? -11.545 -24.095 -6.989 1.00 25.59 359 LYS A C 1
ATOM 2864 O O . LYS A 1 359 ? -10.339 -24.239 -6.820 1.00 25.59 359 LYS A O 1
ATOM 2869 N N . PRO A 1 360 ? -12.254 -23.229 -6.242 1.00 28.12 360 PRO A N 1
ATOM 2870 C CA . PRO A 1 360 ? -11.677 -22.569 -5.078 1.00 28.12 360 PRO A CA 1
ATOM 2871 C C . PRO A 1 360 ? -11.390 -23.601 -3.973 1.00 28.12 360 PRO A C 1
ATOM 2873 O O . PRO A 1 360 ? -12.295 -24.338 -3.572 1.00 28.12 360 PRO A O 1
ATOM 2876 N N . VAL A 1 361 ? -10.152 -23.639 -3.471 1.00 33.03 361 VAL A N 1
ATOM 2877 C CA . VAL A 1 361 ? -9.772 -24.396 -2.263 1.00 33.03 361 VAL A CA 1
ATOM 2878 C C . VAL A 1 361 ? -10.102 -23.546 -1.017 1.00 33.03 361 VAL A C 1
ATOM 2880 O O . VAL A 1 361 ? -9.896 -22.334 -1.089 1.00 33.03 361 VAL A O 1
ATOM 2883 N N . PRO A 1 362 ? -10.653 -24.128 0.075 1.00 32.41 362 PRO A N 1
ATOM 2884 C CA . PRO A 1 362 ? -11.156 -23.381 1.236 1.00 32.41 362 PRO A CA 1
ATOM 2885 C C . PRO A 1 362 ? -10.111 -22.584 2.012 1.00 32.41 362 PRO A C 1
ATOM 2887 O O . PRO A 1 362 ? -8.962 -23.074 2.118 1.00 32.41 362 PRO A O 1
#

Radius of gyration: 25.08 Å; chains: 1; bounding box: 63×61×94 Å

Organism: NCBI:txid111012

pLDDT: mean 70.63, std 18.41, range [25.59, 93.0]

Foldseek 3Di:
DDDDDDPPPPPPPPPVPLFDFFQPVQFALAACDDDDVQFKHQQAFLDNVDPPGHGQDDRVDTLPDCPHNVSVLLVVLLVVLVVVLVCLDQQNVQVDPVSQVVCCVPQVQFFDPPPDPDSGRHHPDDDNNVSSVVVNLLSVLLNCSRRPGDPPAHAYEIAFQLLWAWFDQQAFDAAQQRDGACPPDPVDRDGHRLCRQQVVQPHHPVQWTWTWGASDNDRRRTFIAIDGCVLQPWDWDQDPNDTDTDSADQDPSSRGGTNLVDPQDQKAKGFHDPVAPPPRGSRNTDGGDIYIYGRPPNLVDCVQPDDDDPPDDDDPPDDPSNVRVNSVVVSLNSSCVRCLPPDPVVRVRDPQPPDVPGDHDD

Secondary structure (DSSP, 8-state):
-----------------PPPPPPHHHHEEE------TT-B-TTSBSSTT-TTPPBS--SSS-TT--SSHHHHHHHHHHHHHHHHHHHHSHHHHHH-HHHHHHHHHHH--PPPTT--SSS--S--SSHHHHHHHHHHHHHHHHHHHHHS--SS-PEEEEBSSTTPEE--TTSBPB-TTS-B-B---TT--SBPBHHHHHHHTT--GGGEEEEEEE-SSSTT-EEEEEEETTTS--EEEEETTEEEEESS-EETTTTEE-GGGSTT--EEEE---TTS-TT-TT--SPBP--EEEE-TTGGG-GGG--S---SSPPPTT--GGGS-HHHHHHHHHHHHTT-TTT-TTS-TTS-----TT-PPP-